Protein AF-A0A519CMC1-F1 (afdb_monomer)

Secondary structure (DSSP, 8-state):
-----GGGS-HHHHHHHHHHSPPP-TTS----TT-----S-----PPP--------TT--TT----PPBPTTSPBPP--PPP--STT--HHHHHHHHHHHHHTT---GGGGGGGT-S-HHHHHHHHHHHHHHHHHHHHHHHHHHHTGGGS-HHHHHHHHHHHHTT-SHHHHHHHHHH-

Sequence (178 aa):
LFPINCLVFDSVWLARLRREAPNADIFATIKDENIEIHDDNIVLQQEPDEPIKIHNFQETPGEDITLDTRDDGTPKLVMLTRLPLNGFSKSILTRRILQWRRMGLDVSEVEPALSILEEKAAHQLYSSVEEKVRRAVELENHLEAISQSISATELTTARFRIRQLTGLDEIEKWLLEL

Radius of gyration: 22.79 Å; Cα contacts (8 Å, |Δi|>4): 100; chains: 1; bounding box: 60×52×50 Å

pLDDT: mean 78.21, std 22.04, range [30.89, 97.69]

Mean predicted aligned error: 15.39 Å

Foldseek 3Di:
DDDDDPVVDDPVVVVVVCVVPPDDDPPPDPPPVPDDPPDDDDDDDDDDPDPPPQPDLPDDPPPPPPFDADPVRAGQQDQHDDDDLVNDDLVSVVVVVVVLVNNLADLVQLVVLSVDPDSVVSVVSVVVSSVLSNLLNVLLVLCVVCVVVDDPVVSVVSNVCSSDSHPSVVSVVVSVVD

Solvent-accessible surface area (backbone atoms only — not comparable to full-atom values): 11495 Å² total; per-residue (Å²): 138,82,92,74,70,72,88,80,52,56,69,70,56,52,53,52,46,45,69,80,50,66,86,76,66,90,81,59,79,80,78,68,91,84,68,86,80,80,89,75,91,79,94,71,92,72,80,79,82,76,74,85,78,79,74,62,94,76,74,60,98,82,69,81,77,83,62,62,60,44,98,85,71,45,49,50,71,73,88,73,75,84,83,50,75,84,83,60,43,67,73,55,50,53,53,50,55,51,51,41,45,69,36,61,35,57,61,71,86,41,55,63,35,72,73,49,81,54,64,69,62,20,48,51,48,40,50,59,49,48,52,46,51,52,52,32,36,51,51,51,55,52,48,59,78,47,46,87,82,47,55,73,68,57,51,52,52,51,51,54,31,40,30,54,64,44,65,59,72,58,53,53,50,55,63,74,74,109

Structure (mmCIF, N/CA/C/O backbone):
data_AF-A0A519CMC1-F1
#
_entry.id   AF-A0A519CMC1-F1
#
loop_
_atom_site.group_PDB
_atom_site.id
_atom_site.type_symbol
_atom_site.label_atom_id
_atom_site.label_alt_id
_atom_site.label_comp_id
_atom_site.label_asym_id
_atom_site.label_entity_id
_atom_site.label_seq_id
_atom_site.pdbx_PDB_ins_code
_atom_site.Cartn_x
_atom_site.Cartn_y
_atom_site.Cartn_z
_atom_site.occupancy
_atom_site.B_iso_or_equiv
_atom_site.auth_seq_id
_atom_site.auth_comp_id
_atom_site.auth_asym_id
_atom_site.auth_atom_id
_atom_site.pdbx_PDB_model_num
ATOM 1 N N . LEU A 1 1 ? -6.375 -28.134 -10.273 1.00 53.22 1 LEU A N 1
ATOM 2 C CA . LEU A 1 1 ? -6.322 -28.729 -11.629 1.00 53.22 1 LEU A CA 1
ATOM 3 C C . LEU A 1 1 ? -5.490 -27.791 -12.508 1.00 53.22 1 LEU A C 1
ATOM 5 O O . LEU A 1 1 ? -5.765 -26.600 -12.480 1.00 53.22 1 LEU A O 1
ATOM 9 N N . PHE A 1 2 ? -4.438 -28.265 -13.184 1.00 56.38 2 PHE A N 1
ATOM 10 C CA . PHE A 1 2 ? -3.520 -27.401 -13.949 1.00 56.38 2 PHE A CA 1
ATOM 11 C C . PHE A 1 2 ? -3.897 -27.374 -15.440 1.00 56.38 2 PHE A C 1
ATOM 13 O O . PHE A 1 2 ? -4.106 -28.447 -16.008 1.00 56.38 2 PHE A O 1
ATOM 20 N N . PRO A 1 3 ? -3.953 -26.204 -16.103 1.00 68.38 3 PRO A N 1
ATOM 21 C CA . PRO A 1 3 ? -4.126 -26.146 -17.550 1.00 68.38 3 PRO A CA 1
ATOM 22 C C . PRO A 1 3 ? -2.832 -26.605 -18.235 1.00 68.38 3 PRO A C 1
ATOM 24 O O . PRO A 1 3 ? -1.802 -25.934 -18.171 1.00 68.38 3 PRO A O 1
ATOM 27 N N . ILE A 1 4 ? -2.869 -27.775 -18.875 1.00 70.25 4 ILE A N 1
ATOM 28 C CA . ILE A 1 4 ? -1.714 -28.359 -19.567 1.00 70.25 4 ILE A CA 1
ATOM 29 C C . ILE A 1 4 ? -1.830 -28.068 -21.063 1.00 70.25 4 ILE A C 1
ATOM 31 O O . ILE A 1 4 ? -2.775 -28.502 -21.723 1.00 70.25 4 ILE A O 1
ATOM 35 N N . ASN A 1 5 ? -0.836 -27.374 -21.622 1.00 73.25 5 ASN A N 1
ATOM 36 C CA . ASN A 1 5 ? -0.720 -27.220 -23.068 1.00 73.25 5 ASN A CA 1
ATOM 37 C C . ASN A 1 5 ? -0.286 -28.556 -23.695 1.00 73.25 5 ASN A C 1
ATOM 39 O O . ASN A 1 5 ? 0.871 -28.962 -23.591 1.00 73.25 5 ASN A O 1
ATOM 43 N N . CYS A 1 6 ? -1.223 -29.237 -24.356 1.00 70.69 6 CYS A N 1
ATOM 44 C CA . CYS A 1 6 ? -1.008 -30.563 -24.937 1.00 70.69 6 CYS A CA 1
ATOM 45 C C . CYS A 1 6 ? 0.008 -30.577 -26.094 1.00 70.69 6 CYS A C 1
ATOM 47 O O . CYS A 1 6 ? 0.487 -31.644 -26.451 1.00 70.69 6 CYS A O 1
ATOM 49 N N . LEU A 1 7 ? 0.367 -29.426 -26.668 1.00 73.12 7 LEU A N 1
ATOM 50 C CA . LEU A 1 7 ? 1.345 -29.349 -27.761 1.00 73.12 7 LEU A CA 1
ATOM 51 C C . LEU A 1 7 ? 2.799 -29.462 -27.281 1.00 73.12 7 LEU A C 1
ATOM 53 O O . LEU A 1 7 ? 3.701 -29.639 -28.093 1.00 73.12 7 LEU A O 1
ATOM 57 N N . VAL A 1 8 ? 3.032 -29.347 -25.971 1.00 77.50 8 VAL A N 1
ATOM 58 C CA . VAL A 1 8 ? 4.375 -29.389 -25.367 1.00 77.50 8 VAL A CA 1
ATOM 59 C C . VAL A 1 8 ? 4.832 -30.827 -25.083 1.00 77.50 8 VAL A C 1
ATOM 61 O O . VAL A 1 8 ? 6.020 -31.071 -24.886 1.00 77.50 8 VAL A O 1
ATOM 64 N N . PHE A 1 9 ? 3.912 -31.793 -25.074 1.00 76.69 9 PHE A N 1
ATOM 65 C CA . PHE A 1 9 ? 4.182 -33.157 -24.624 1.00 76.69 9 PHE A CA 1
ATOM 66 C C . PHE A 1 9 ? 4.113 -34.169 -25.762 1.00 76.69 9 PHE A C 1
ATOM 68 O O . PHE A 1 9 ? 3.290 -34.058 -26.669 1.00 76.69 9 PHE A O 1
ATOM 75 N N . ASP A 1 10 ? 4.938 -35.211 -25.658 1.00 81.19 10 ASP A N 1
ATOM 76 C CA . ASP A 1 10 ? 4.814 -36.380 -26.521 1.00 81.19 10 ASP A CA 1
ATOM 77 C C . ASP A 1 10 ? 3.471 -37.091 -26.274 1.00 81.19 10 ASP A C 1
ATOM 79 O O . ASP A 1 10 ? 2.998 -37.244 -25.143 1.00 81.19 10 ASP A O 1
ATOM 83 N N . SER A 1 11 ? 2.876 -37.564 -27.364 1.00 77.56 11 SER A N 1
ATOM 84 C CA . SER A 1 11 ? 1.640 -38.339 -27.422 1.00 77.56 11 SER A CA 1
ATOM 85 C C . SER A 1 11 ? 1.619 -39.527 -26.449 1.00 77.56 11 SER A C 1
ATOM 87 O O . SER A 1 11 ? 0.606 -39.764 -25.786 1.00 77.56 11 SER A O 1
ATOM 89 N N . VAL A 1 12 ? 2.746 -40.233 -26.292 1.00 83.25 12 VAL A N 1
ATOM 90 C CA . VAL A 1 12 ? 2.879 -41.373 -25.369 1.00 83.25 12 VAL A CA 1
ATOM 91 C C . VAL A 1 12 ? 2.807 -40.915 -23.913 1.00 83.25 12 VAL A C 1
ATOM 93 O O . VAL A 1 12 ? 2.197 -41.579 -23.070 1.00 83.25 12 VAL A O 1
ATOM 96 N N . TRP A 1 13 ? 3.407 -39.766 -23.608 1.00 83.00 13 TRP A N 1
ATOM 97 C CA . TRP A 1 13 ? 3.389 -39.197 -22.267 1.00 83.00 13 TRP A CA 1
ATOM 98 C C . TRP A 1 13 ? 1.991 -38.687 -21.900 1.00 83.00 13 TRP A C 1
ATOM 100 O O . TRP A 1 13 ? 1.498 -38.996 -20.817 1.00 83.00 13 TRP A O 1
ATOM 110 N N . LEU A 1 14 ? 1.303 -38.014 -22.829 1.00 79.44 14 LEU A N 1
ATOM 111 C CA . LEU A 1 14 ? -0.087 -37.581 -22.640 1.00 79.44 14 LEU A CA 1
ATOM 112 C C . LEU A 1 14 ? -1.039 -38.755 -22.412 1.00 79.44 14 LEU A C 1
ATOM 114 O O . LEU A 1 14 ? -1.940 -38.657 -21.580 1.00 79.44 14 LEU A O 1
ATOM 118 N N . ALA A 1 15 ? -0.838 -39.871 -23.117 1.00 79.75 15 ALA A N 1
ATOM 119 C CA . ALA A 1 15 ? -1.643 -41.073 -22.926 1.00 79.75 15 ALA A CA 1
ATOM 120 C C . ALA A 1 15 ? -1.470 -41.659 -21.516 1.00 79.75 15 ALA A C 1
ATOM 122 O O . ALA A 1 15 ? -2.455 -42.022 -20.875 1.00 79.75 15 ALA A O 1
ATOM 123 N N . ARG A 1 16 ? -0.233 -41.702 -20.999 1.00 83.88 16 ARG A N 1
ATOM 124 C CA . ARG A 1 16 ? 0.032 -42.130 -19.615 1.00 83.88 16 ARG A CA 1
ATOM 125 C C . ARG A 1 16 ? -0.560 -41.160 -18.602 1.00 83.88 16 ARG A C 1
ATOM 127 O O . ARG A 1 16 ? -1.198 -41.607 -17.658 1.00 83.88 16 ARG A O 1
ATOM 134 N N . LEU A 1 17 ? -0.400 -39.856 -18.818 1.00 80.12 17 LEU A N 1
ATOM 135 C CA . LEU A 1 17 ? -0.948 -38.841 -17.923 1.00 80.12 17 LEU A CA 1
ATOM 136 C C . LEU A 1 17 ? -2.473 -38.957 -17.821 1.00 80.12 17 LEU A C 1
ATOM 138 O O . LEU A 1 17 ? -2.996 -39.012 -16.717 1.00 80.12 17 LEU A O 1
ATOM 142 N N . ARG A 1 18 ? -3.177 -39.065 -18.953 1.00 80.25 18 ARG A N 1
ATOM 143 C CA . ARG A 1 18 ? -4.643 -39.215 -18.980 1.00 80.25 18 ARG A CA 1
ATOM 144 C C . ARG A 1 18 ? -5.129 -40.526 -18.364 1.00 80.25 18 ARG A C 1
ATOM 146 O O . ARG A 1 18 ? -6.277 -40.601 -17.941 1.00 80.25 18 ARG A O 1
ATOM 153 N N . ARG A 1 19 ? -4.273 -41.555 -18.328 1.00 82.19 19 ARG A N 1
ATOM 154 C CA . ARG A 1 19 ? -4.558 -42.813 -17.630 1.00 82.19 19 ARG A CA 1
ATOM 155 C C . ARG A 1 19 ? -4.521 -42.634 -16.113 1.00 82.19 19 ARG A C 1
ATOM 157 O O . ARG A 1 19 ? -5.400 -43.149 -15.439 1.00 82.19 19 ARG A O 1
ATOM 164 N N . GLU A 1 20 ? -3.512 -41.935 -15.593 1.00 85.75 20 GLU A N 1
ATOM 165 C CA . GLU A 1 20 ? -3.348 -41.716 -14.146 1.00 85.75 20 GLU A CA 1
ATOM 166 C C . GLU A 1 20 ? -4.247 -40.585 -13.613 1.00 85.75 20 GLU A C 1
ATOM 168 O O . GLU A 1 20 ? -4.680 -40.621 -12.466 1.00 85.75 20 GLU A O 1
ATOM 173 N N . ALA A 1 21 ? -4.547 -39.587 -14.445 1.00 78.06 21 ALA A N 1
ATOM 174 C CA . ALA A 1 21 ? -5.391 -38.444 -14.118 1.00 78.06 21 ALA A CA 1
ATOM 175 C C . ALA A 1 21 ? -6.398 -38.199 -15.258 1.00 78.06 21 ALA A C 1
ATOM 177 O O . ALA A 1 21 ? -6.066 -37.527 -16.242 1.00 78.06 21 ALA A O 1
ATOM 178 N N . PRO A 1 22 ? -7.622 -38.748 -15.152 1.00 7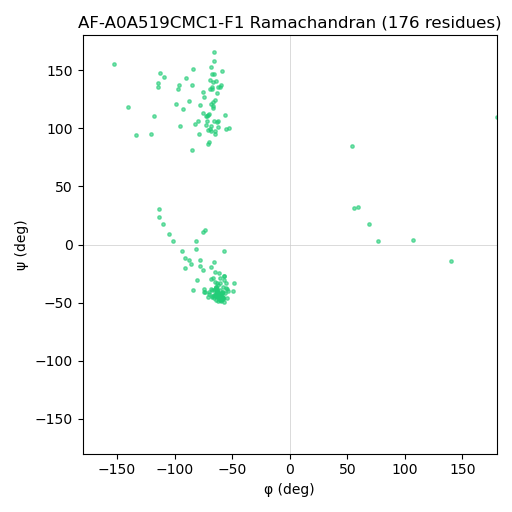5.06 22 PRO A N 1
ATOM 179 C CA . PRO A 1 22 ? -8.676 -38.524 -16.133 1.00 75.06 22 PRO A CA 1
ATOM 180 C C . PRO A 1 22 ? -9.010 -37.036 -16.272 1.00 75.06 22 PRO A C 1
ATOM 182 O O . PRO A 1 22 ? -8.916 -36.266 -15.314 1.00 75.06 22 PRO A O 1
ATOM 185 N N . ASN A 1 23 ? -9.436 -36.628 -17.466 1.00 68.69 23 ASN A N 1
ATOM 186 C CA . ASN A 1 23 ? -9.874 -35.255 -17.693 1.00 68.69 23 ASN A CA 1
ATOM 187 C C . ASN A 1 23 ? -11.167 -35.001 -16.903 1.00 68.69 23 ASN A C 1
ATOM 189 O O . ASN A 1 23 ? -12.176 -35.656 -17.156 1.00 68.69 23 ASN A O 1
ATOM 193 N N . ALA A 1 24 ? -11.139 -34.044 -15.978 1.00 68.44 24 ALA A N 1
ATOM 194 C CA . ALA A 1 24 ? -12.346 -33.521 -15.353 1.00 68.44 24 ALA A CA 1
ATOM 195 C C . ALA A 1 24 ? -12.884 -32.376 -16.214 1.00 68.44 24 ALA A C 1
ATOM 197 O O . ALA A 1 24 ? -12.159 -31.417 -16.497 1.00 68.44 24 ALA A O 1
ATOM 198 N N . ASP A 1 25 ? -14.134 -32.492 -16.650 1.00 65.06 25 ASP A N 1
ATOM 199 C CA . ASP A 1 25 ? -14.808 -31.420 -17.369 1.00 65.06 25 ASP A CA 1
ATOM 200 C C . ASP A 1 25 ? -15.303 -30.389 -16.349 1.00 65.06 25 ASP A C 1
ATOM 202 O O . ASP A 1 25 ? -16.223 -30.645 -15.577 1.00 65.06 25 ASP A O 1
ATOM 206 N N . ILE A 1 26 ? -14.632 -29.239 -16.291 1.00 60.56 26 ILE A N 1
ATOM 207 C CA . ILE A 1 26 ? -14.872 -28.201 -15.271 1.00 60.56 26 ILE A CA 1
ATOM 208 C C . ILE A 1 26 ? -16.247 -27.540 -15.478 1.00 60.56 26 ILE A C 1
ATOM 210 O O . ILE A 1 26 ? -16.800 -26.950 -14.555 1.00 60.56 26 ILE A O 1
ATOM 214 N N . PHE A 1 27 ? -16.811 -27.661 -16.682 1.00 58.41 27 PHE A N 1
ATOM 215 C CA . PHE A 1 27 ? -18.114 -27.105 -17.045 1.00 58.41 27 PHE A CA 1
ATOM 216 C C . PHE A 1 27 ? -19.233 -28.149 -17.052 1.00 58.41 27 PHE A C 1
ATOM 218 O O . PHE A 1 27 ? -20.372 -27.814 -17.385 1.00 58.41 27 PHE A O 1
ATOM 225 N N . ALA A 1 28 ? -18.945 -29.402 -16.686 1.00 51.97 28 ALA A N 1
ATOM 226 C CA . ALA A 1 28 ? -20.000 -30.381 -16.498 1.00 51.97 28 ALA A CA 1
ATOM 227 C C . ALA A 1 28 ? -20.850 -29.958 -15.297 1.00 51.97 28 ALA A C 1
ATOM 229 O O . ALA A 1 28 ? -20.366 -29.871 -14.169 1.00 51.97 28 ALA A O 1
ATOM 230 N N . THR A 1 29 ? -22.127 -29.673 -15.551 1.00 46.22 29 THR A N 1
ATOM 231 C CA . THR A 1 29 ? -23.117 -29.421 -14.506 1.00 46.22 29 THR A CA 1
ATOM 232 C C . THR A 1 29 ? -23.128 -30.628 -13.576 1.00 46.22 29 THR A C 1
ATOM 234 O O . THR A 1 29 ? -23.507 -31.724 -13.991 1.00 46.22 29 THR A O 1
ATOM 237 N N . ILE A 1 30 ? -22.668 -30.439 -12.341 1.00 48.12 30 ILE A N 1
ATOM 238 C CA . ILE A 1 30 ? -22.688 -31.469 -11.307 1.00 48.12 30 ILE A CA 1
ATOM 239 C C . ILE A 1 30 ? -24.161 -31.806 -11.059 1.00 48.12 30 ILE A C 1
ATOM 241 O O . ILE A 1 30 ? -24.890 -31.043 -10.431 1.00 48.12 30 ILE A O 1
ATOM 245 N N . LYS A 1 31 ? -24.631 -32.922 -11.619 1.00 46.56 31 LYS A N 1
ATOM 246 C CA . LYS A 1 31 ? -25.869 -33.565 -11.184 1.00 46.56 31 LYS A CA 1
ATOM 247 C C . LYS A 1 31 ? -25.496 -34.461 -10.013 1.00 46.56 31 LYS A C 1
ATOM 249 O O . LYS A 1 31 ? -25.252 -35.647 -10.204 1.00 46.56 31 LYS A O 1
ATOM 254 N N . ASP A 1 32 ? -25.383 -33.879 -8.826 1.00 38.28 32 ASP A N 1
ATOM 255 C CA . ASP A 1 32 ? -25.310 -34.683 -7.612 1.00 38.28 32 ASP A CA 1
ATOM 256 C C . ASP A 1 32 ? -26.704 -35.262 -7.345 1.00 38.28 32 ASP A C 1
ATOM 258 O O . ASP A 1 32 ? -27.646 -34.548 -7.011 1.00 38.28 32 ASP A O 1
ATOM 262 N N . GLU A 1 33 ? -26.840 -36.576 -7.517 1.00 45.34 33 GLU A N 1
ATOM 263 C CA . GLU A 1 33 ? -28.089 -37.337 -7.359 1.00 45.34 33 GLU A CA 1
ATOM 264 C C . GLU A 1 33 ? -28.524 -37.517 -5.884 1.00 45.34 33 GLU A C 1
ATOM 266 O O . GLU A 1 33 ? -29.423 -38.299 -5.601 1.00 45.34 33 GLU A O 1
ATOM 271 N N . ASN A 1 34 ? -27.927 -36.786 -4.932 1.00 43.19 34 ASN A N 1
ATOM 272 C CA . ASN A 1 34 ? -28.173 -36.929 -3.485 1.00 43.19 34 ASN A CA 1
ATOM 273 C C . ASN A 1 34 ? -28.857 -35.718 -2.825 1.00 43.19 34 ASN A C 1
ATOM 275 O O . ASN A 1 34 ? -28.741 -35.529 -1.614 1.00 43.19 34 ASN A O 1
ATOM 279 N N . ILE A 1 35 ? -29.585 -34.898 -3.584 1.00 36.53 35 ILE A N 1
ATOM 280 C CA . ILE A 1 35 ? -30.424 -33.835 -3.014 1.00 36.53 35 ILE A CA 1
ATOM 281 C C . ILE A 1 35 ? -31.873 -34.088 -3.441 1.00 36.53 35 ILE A C 1
ATOM 283 O O . ILE A 1 35 ? -32.292 -33.698 -4.529 1.00 36.53 35 ILE A O 1
ATOM 287 N N . GLU A 1 36 ? -32.645 -34.758 -2.581 1.00 37.12 36 GLU A N 1
ATOM 288 C CA . GLU A 1 36 ? -34.107 -34.757 -2.675 1.00 37.12 36 GLU A CA 1
ATOM 289 C C . GLU A 1 36 ? -34.609 -33.350 -2.333 1.00 37.12 36 GLU A C 1
ATOM 291 O O . GLU A 1 36 ? -34.664 -32.944 -1.172 1.00 37.12 36 GLU A O 1
ATOM 296 N N . ILE A 1 37 ? -34.958 -32.583 -3.365 1.00 31.53 37 ILE A N 1
ATOM 297 C CA . ILE A 1 37 ? -35.665 -31.315 -3.206 1.00 31.53 37 ILE A CA 1
ATOM 298 C C . ILE A 1 37 ? -37.135 -31.663 -2.963 1.00 31.53 37 ILE A C 1
ATOM 300 O O . ILE A 1 37 ? -37.894 -31.897 -3.903 1.00 31.53 37 ILE A O 1
ATOM 304 N N . HIS A 1 38 ? -37.533 -31.726 -1.693 1.00 36.81 38 HIS A N 1
ATOM 305 C CA . HIS A 1 38 ? -38.941 -31.619 -1.333 1.00 36.81 38 HIS A CA 1
ATOM 306 C C . HIS A 1 38 ? -39.365 -30.158 -1.519 1.00 36.81 38 HIS A C 1
ATOM 308 O O . HIS A 1 38 ? -39.016 -29.280 -0.730 1.00 36.81 38 HIS A O 1
ATOM 314 N N . ASP A 1 39 ? -40.074 -29.920 -2.617 1.00 44.56 39 ASP A N 1
ATOM 315 C CA . ASP A 1 39 ? -40.745 -28.666 -2.937 1.00 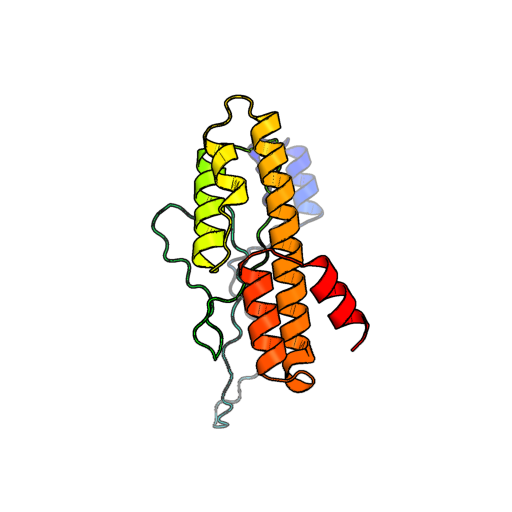44.56 39 ASP A CA 1
ATOM 316 C C . ASP A 1 39 ? -41.927 -28.496 -1.973 1.00 44.56 39 ASP A C 1
ATOM 318 O O . ASP A 1 39 ? -42.925 -29.199 -2.104 1.00 44.56 39 ASP A O 1
ATOM 322 N N . ASP A 1 40 ? -41.740 -27.696 -0.917 1.00 34.25 40 ASP A N 1
ATOM 323 C CA . ASP A 1 40 ? -42.756 -26.787 -0.369 1.00 34.25 40 ASP A CA 1
ATOM 324 C C . ASP A 1 40 ? -42.221 -26.007 0.857 1.00 34.25 40 ASP A C 1
ATOM 326 O O . ASP A 1 40 ? -42.066 -26.528 1.960 1.00 34.25 40 ASP A O 1
ATOM 330 N N . ASN A 1 41 ? -42.014 -24.702 0.647 1.00 44.84 41 ASN A N 1
ATOM 331 C CA . ASN A 1 41 ? -42.084 -23.604 1.625 1.00 44.84 41 ASN A CA 1
ATOM 332 C C . ASN A 1 41 ? -41.247 -23.673 2.922 1.00 44.84 41 ASN A C 1
ATOM 334 O O . ASN A 1 41 ? -41.807 -23.874 3.998 1.00 44.84 41 ASN A O 1
ATOM 338 N N . ILE A 1 42 ? -39.972 -23.256 2.870 1.00 30.89 42 ILE A N 1
ATOM 339 C CA . ILE A 1 42 ? -39.329 -22.520 3.981 1.00 30.89 42 ILE A CA 1
ATOM 340 C C . ILE A 1 42 ? -38.438 -21.405 3.411 1.00 30.89 42 ILE A C 1
ATOM 342 O O . ILE A 1 42 ? -37.475 -21.654 2.693 1.00 30.89 42 ILE A O 1
ATOM 346 N N . VAL A 1 43 ? -38.771 -20.158 3.751 1.00 38.19 43 VAL A N 1
ATOM 347 C CA . VAL A 1 43 ? -37.978 -18.956 3.462 1.00 38.19 43 VAL A CA 1
ATOM 348 C C . VAL A 1 43 ? -36.724 -18.962 4.341 1.00 38.19 43 VAL A C 1
ATOM 350 O O . VAL A 1 43 ? -36.817 -18.768 5.551 1.00 38.19 43 VAL A O 1
ATOM 353 N N . LEU A 1 44 ? -35.554 -19.146 3.732 1.00 31.66 44 LEU A N 1
ATOM 354 C CA . LEU A 1 44 ? -34.247 -18.866 4.327 1.00 31.66 44 LEU A CA 1
ATOM 355 C C . LEU A 1 44 ? -33.576 -17.786 3.477 1.00 31.66 44 LEU A C 1
ATOM 357 O O . LEU A 1 44 ? -33.228 -18.012 2.322 1.00 31.66 44 LEU A O 1
ATOM 361 N N . GLN A 1 45 ? -33.453 -16.591 4.051 1.00 34.47 45 GLN A N 1
ATOM 362 C CA . GLN A 1 45 ? -32.663 -15.499 3.493 1.00 34.47 45 GLN A CA 1
ATOM 363 C C . GLN A 1 45 ? -31.191 -15.929 3.525 1.00 34.47 45 GLN A C 1
ATOM 365 O O . GLN A 1 45 ? -30.595 -16.018 4.595 1.00 34.47 45 GLN A O 1
ATOM 370 N N . GLN A 1 46 ? -30.642 -16.263 2.360 1.00 32.41 46 GLN A N 1
ATOM 371 C CA . GLN A 1 46 ? -29.216 -16.505 2.165 1.00 32.41 46 GLN A CA 1
ATOM 372 C C . GLN A 1 46 ? -28.585 -15.181 1.733 1.00 32.41 46 GLN A C 1
ATOM 374 O O . GLN A 1 46 ? -28.943 -14.638 0.686 1.00 32.41 46 GLN A O 1
ATOM 379 N N . GLU A 1 47 ? -27.682 -14.641 2.553 1.00 32.12 47 GLU A N 1
ATOM 380 C CA . GLU A 1 47 ? -26.733 -13.642 2.065 1.00 32.12 47 GLU A CA 1
ATOM 381 C C . GLU A 1 47 ? -25.901 -14.273 0.940 1.00 32.12 47 GLU A C 1
ATOM 383 O O . GLU A 1 47 ? -25.543 -15.450 1.040 1.00 32.12 47 GLU A O 1
ATOM 388 N N . PRO A 1 48 ? -25.644 -13.550 -0.161 1.00 33.97 48 PRO A N 1
ATOM 389 C CA . PRO A 1 48 ? -24.922 -14.120 -1.281 1.00 33.97 48 PRO A CA 1
ATOM 390 C C . PRO A 1 48 ? -23.467 -14.372 -0.875 1.00 33.97 48 PRO A C 1
ATOM 392 O O . PRO A 1 48 ? -22.746 -13.439 -0.529 1.00 33.97 48 PRO A O 1
ATOM 395 N N . ASP A 1 49 ? -23.044 -15.634 -0.967 1.00 34.31 49 ASP A N 1
ATOM 396 C CA . ASP A 1 49 ? -21.639 -16.032 -1.012 1.00 34.31 49 ASP A CA 1
ATOM 397 C C . ASP A 1 49 ? -20.944 -15.240 -2.129 1.00 34.31 49 ASP A C 1
ATOM 399 O O . ASP A 1 49 ? -21.074 -15.554 -3.318 1.00 34.31 49 ASP A O 1
ATOM 403 N N . GLU A 1 50 ? -20.219 -14.179 -1.766 1.00 33.16 50 GLU A N 1
ATOM 404 C CA . GLU A 1 50 ? -19.367 -13.495 -2.726 1.00 33.16 50 GLU A CA 1
ATOM 405 C C . GLU A 1 50 ? -18.247 -14.453 -3.159 1.00 33.16 50 GLU A C 1
ATOM 407 O O . GLU A 1 50 ? -17.502 -14.974 -2.319 1.00 33.16 50 GLU A O 1
ATOM 412 N N . PRO A 1 51 ? -18.083 -14.704 -4.469 1.00 35.78 51 PRO A N 1
ATOM 413 C CA . PRO A 1 51 ? -16.976 -15.509 -4.949 1.00 35.78 51 PRO A CA 1
ATOM 414 C C . PRO A 1 51 ? -15.667 -14.822 -4.559 1.00 35.78 51 PRO A C 1
ATOM 416 O O . PRO A 1 51 ? -15.512 -13.616 -4.743 1.00 35.78 51 PRO A O 1
ATOM 419 N N . ILE A 1 52 ? -14.697 -15.594 -4.062 1.00 38.50 52 ILE A N 1
ATOM 420 C CA . ILE A 1 52 ? -13.334 -15.116 -3.798 1.00 38.50 52 ILE A CA 1
ATOM 421 C C . ILE A 1 52 ? -12.780 -14.525 -5.106 1.00 38.50 52 ILE A C 1
ATOM 423 O O . ILE A 1 52 ? -12.346 -15.256 -6.000 1.00 38.50 52 ILE A O 1
ATOM 427 N N . LYS A 1 53 ? -12.820 -13.192 -5.237 1.00 38.38 53 LYS A N 1
ATOM 428 C CA . LYS A 1 53 ? -12.327 -12.448 -6.402 1.00 38.38 53 LYS A CA 1
ATOM 429 C C . LYS A 1 53 ? -10.799 -12.524 -6.422 1.00 38.38 53 LYS A C 1
ATOM 431 O O . LYS A 1 53 ? -10.105 -11.668 -5.877 1.00 38.38 53 LYS A O 1
ATOM 436 N N . ILE A 1 54 ? -10.251 -13.562 -7.053 1.00 40.53 54 ILE A N 1
ATOM 437 C CA . ILE A 1 54 ? -8.825 -13.614 -7.391 1.00 40.53 54 ILE A CA 1
ATOM 438 C C . ILE A 1 54 ? -8.586 -12.558 -8.474 1.00 40.53 54 ILE A C 1
ATOM 440 O O . ILE A 1 54 ? -8.846 -12.794 -9.650 1.00 40.53 54 ILE A O 1
ATOM 444 N N . HIS A 1 55 ? -8.115 -11.380 -8.066 1.00 44.06 55 HIS A N 1
ATOM 445 C CA . HIS A 1 55 ? -7.756 -10.287 -8.968 1.00 44.06 55 HIS A CA 1
ATOM 446 C C . HIS A 1 55 ? -6.570 -10.697 -9.848 1.00 44.06 55 HIS A C 1
ATOM 448 O O . HIS A 1 55 ? -5.397 -10.616 -9.457 1.00 44.06 55 HIS A O 1
ATOM 454 N N . ASN A 1 56 ? -6.881 -11.181 -11.048 1.00 39.78 56 ASN A N 1
ATOM 455 C CA . ASN A 1 56 ? -5.881 -11.519 -12.041 1.00 39.78 56 ASN A CA 1
ATOM 456 C C . ASN A 1 56 ? -5.196 -10.237 -12.533 1.00 39.78 56 ASN A C 1
ATOM 458 O O . ASN A 1 56 ? -5.828 -9.248 -12.886 1.00 39.78 56 ASN A O 1
ATOM 462 N N . PHE A 1 57 ? -3.868 -10.282 -12.642 1.00 42.50 57 PHE A N 1
ATOM 463 C CA . PHE A 1 57 ? -3.020 -9.220 -13.212 1.00 42.50 57 PHE A CA 1
ATOM 464 C C . PHE A 1 57 ? -3.370 -8.806 -14.659 1.00 42.50 57 PHE A C 1
ATOM 466 O O . PHE A 1 57 ? -2.729 -7.904 -15.205 1.00 42.50 57 PHE A O 1
ATOM 473 N N . GLN A 1 58 ? -4.310 -9.500 -15.302 1.00 40.72 58 GLN A N 1
ATOM 474 C CA . GLN A 1 58 ? -4.616 -9.414 -16.729 1.00 40.72 58 GLN A CA 1
ATOM 475 C C . GLN A 1 58 ? -5.899 -8.640 -17.053 1.00 40.72 58 GLN A C 1
ATOM 477 O O . GLN A 1 58 ? -6.303 -8.633 -18.212 1.00 40.72 58 GLN A O 1
ATOM 482 N N . GLU A 1 59 ? -6.519 -7.965 -16.088 1.00 45.69 59 GLU A N 1
ATOM 483 C CA . GLU A 1 59 ? -7.677 -7.119 -16.388 1.00 45.69 59 GLU A CA 1
ATOM 484 C C . GLU A 1 59 ? -7.255 -5.917 -17.249 1.00 45.69 59 GLU A C 1
ATOM 486 O O . GLU A 1 59 ? -6.326 -5.154 -16.944 1.00 45.69 59 GLU A O 1
ATOM 491 N N . THR A 1 60 ? -7.902 -5.812 -18.407 1.00 38.88 60 THR A N 1
ATOM 492 C CA . THR A 1 60 ? -7.659 -4.783 -19.416 1.00 38.88 60 THR A CA 1
ATOM 493 C C . THR A 1 60 ? -8.089 -3.400 -18.918 1.00 38.88 60 THR A C 1
ATOM 495 O O . THR A 1 60 ? -9.007 -3.298 -18.105 1.00 38.88 60 THR A O 1
ATOM 498 N N . PRO A 1 61 ? -7.478 -2.301 -19.405 1.00 36.00 61 PRO A N 1
ATOM 499 C CA . PRO A 1 61 ? -7.919 -0.954 -19.054 1.00 36.00 61 PRO A CA 1
ATOM 500 C C . PRO A 1 61 ? -9.361 -0.742 -19.544 1.00 36.00 61 PRO A C 1
ATOM 502 O O . PRO A 1 61 ? -9.578 -0.613 -20.745 1.00 36.00 61 PRO A O 1
ATOM 505 N N . GLY A 1 62 ? -10.333 -0.730 -18.629 1.00 42.06 62 GLY A N 1
ATOM 506 C CA . GLY A 1 62 ? -11.748 -0.508 -18.951 1.00 42.06 62 GLY A CA 1
ATOM 507 C C . GLY A 1 62 ? -12.736 -1.384 -18.183 1.00 42.06 6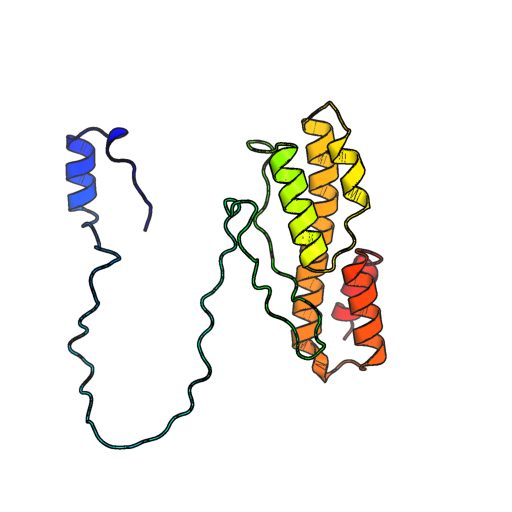2 GLY A C 1
ATOM 508 O O . GLY A 1 62 ? -13.917 -1.061 -18.179 1.00 42.06 62 GLY A O 1
ATOM 509 N N . GLU A 1 63 ? -12.279 -2.444 -17.513 1.00 47.06 63 GLU A N 1
ATOM 510 C CA . GLU A 1 63 ? -13.133 -3.190 -16.586 1.00 47.06 63 GLU A CA 1
ATOM 511 C C . GLU A 1 63 ? -13.240 -2.401 -15.273 1.00 47.06 63 GLU A C 1
ATOM 513 O O . GLU A 1 63 ? -12.230 -2.052 -14.642 1.00 47.06 63 GLU A O 1
ATOM 518 N N . ASP A 1 64 ? -14.469 -2.025 -14.914 1.00 47.72 64 ASP A N 1
ATOM 519 C CA . ASP A 1 64 ? -14.767 -1.394 -13.637 1.00 47.72 64 ASP A CA 1
ATOM 520 C C . ASP A 1 64 ? -14.439 -2.397 -12.540 1.00 47.72 64 ASP A C 1
ATOM 522 O O . ASP A 1 64 ? -15.146 -3.379 -12.325 1.00 47.72 64 ASP A O 1
ATOM 526 N N . ILE A 1 65 ? -13.324 -2.152 -11.857 1.00 54.97 65 ILE A N 1
ATOM 527 C CA . ILE A 1 65 ? -12.967 -2.901 -10.666 1.00 54.97 65 ILE A CA 1
ATOM 528 C C . ILE A 1 65 ? -14.043 -2.582 -9.628 1.00 54.97 65 ILE A C 1
ATOM 530 O O . ILE A 1 65 ? -13.982 -1.538 -8.974 1.00 54.97 65 ILE A O 1
ATOM 534 N N . THR A 1 66 ? -15.042 -3.452 -9.491 1.00 57.22 66 THR A N 1
ATOM 535 C CA . THR A 1 66 ? -16.019 -3.375 -8.406 1.00 57.22 66 THR A CA 1
ATOM 536 C C . THR A 1 66 ? -15.296 -3.761 -7.120 1.00 57.22 66 THR A C 1
ATOM 538 O O . THR A 1 66 ? -15.218 -4.942 -6.768 1.00 57.22 66 THR A O 1
ATOM 541 N N . LEU A 1 67 ? -14.675 -2.766 -6.486 1.00 66.31 67 LEU A N 1
ATOM 542 C CA . LEU A 1 67 ? -14.110 -2.895 -5.152 1.00 66.31 67 LEU A CA 1
ATOM 543 C C . LEU A 1 67 ? -15.260 -2.906 -4.158 1.00 66.31 67 LEU A C 1
ATOM 545 O O . LEU A 1 67 ? -16.088 -1.991 -4.147 1.00 66.31 67 LEU A O 1
ATOM 549 N N . ASP A 1 68 ? -15.279 -3.927 -3.311 1.00 75.75 68 ASP A N 1
ATOM 550 C CA . ASP A 1 68 ? -16.261 -3.997 -2.244 1.00 75.75 68 ASP A CA 1
ATOM 551 C C . ASP A 1 68 ? -16.019 -2.806 -1.318 1.00 75.75 68 ASP A C 1
ATOM 553 O O . ASP A 1 68 ? -14.885 -2.468 -0.947 1.00 75.75 68 ASP A O 1
ATOM 557 N N . THR A 1 69 ? -17.097 -2.093 -1.035 1.00 79.56 69 THR A N 1
ATOM 558 C CA . THR A 1 69 ? -17.052 -0.891 -0.214 1.00 79.56 69 THR A CA 1
ATOM 559 C C . THR A 1 69 ? -17.410 -1.287 1.209 1.00 79.56 69 THR A C 1
ATOM 561 O O . THR A 1 69 ? -18.314 -2.089 1.421 1.00 79.56 69 THR A O 1
ATOM 564 N N . ARG A 1 70 ? -16.689 -0.749 2.191 1.00 73.38 70 ARG A N 1
ATOM 565 C CA . ARG A 1 70 ? -17.054 -0.883 3.605 1.00 73.38 70 ARG A CA 1
ATOM 566 C C . ARG A 1 70 ? -18.359 -0.166 3.917 1.00 73.38 70 ARG A C 1
ATOM 568 O O . ARG A 1 70 ? -18.741 0.765 3.212 1.00 73.38 70 ARG A O 1
ATOM 575 N N . ASP A 1 71 ? -18.901 -0.478 5.088 1.00 72.94 71 ASP A N 1
ATOM 576 C CA . ASP A 1 71 ? -19.983 0.260 5.751 1.00 72.94 71 ASP A CA 1
ATOM 577 C C . ASP A 1 71 ? -19.729 1.780 5.788 1.00 72.94 71 ASP A C 1
ATOM 579 O O . ASP A 1 71 ? -20.647 2.583 5.652 1.00 72.94 71 ASP A O 1
ATOM 583 N N . ASP A 1 72 ? -18.456 2.178 5.891 1.00 70.44 72 ASP A N 1
ATOM 584 C CA . ASP A 1 72 ? -18.014 3.577 5.935 1.00 70.44 72 ASP A CA 1
ATOM 585 C C . ASP A 1 72 ? -17.908 4.246 4.546 1.00 70.44 72 ASP A C 1
ATOM 587 O O . ASP A 1 72 ? -17.419 5.370 4.431 1.00 70.44 72 ASP A O 1
ATOM 591 N N . GLY A 1 73 ? -18.274 3.554 3.462 1.00 77.19 73 GLY A N 1
ATOM 592 C CA . GLY A 1 73 ? -18.163 4.067 2.091 1.00 77.19 73 GLY A CA 1
ATOM 593 C C . GLY A 1 73 ? -16.741 4.049 1.511 1.00 77.19 73 GLY A C 1
ATOM 594 O O . GLY A 1 73 ? -16.521 4.510 0.392 1.00 77.19 73 GLY A O 1
ATOM 595 N N . THR A 1 74 ? -15.758 3.523 2.249 1.00 80.12 74 THR A N 1
ATOM 596 C CA . THR A 1 74 ? -14.359 3.436 1.799 1.00 80.12 74 THR A CA 1
ATOM 597 C C . THR A 1 74 ? -14.085 2.122 1.059 1.00 80.12 74 THR A C 1
ATOM 599 O O . THR A 1 74 ? -14.625 1.083 1.444 1.00 80.12 74 THR A O 1
ATOM 602 N N . PRO A 1 75 ? -13.242 2.119 0.008 1.00 86.69 75 PRO A N 1
ATOM 603 C CA . PRO A 1 75 ? -12.932 0.895 -0.726 1.00 86.69 75 PRO A CA 1
ATOM 604 C C . PRO A 1 75 ? -12.101 -0.044 0.151 1.00 86.69 75 PRO A C 1
ATOM 606 O O . PRO A 1 75 ? -11.129 0.397 0.771 1.00 86.69 75 PRO A O 1
ATOM 609 N N . LYS A 1 76 ? -12.451 -1.329 0.201 1.00 88.25 76 LYS A N 1
ATOM 610 C CA . LYS A 1 76 ? -11.695 -2.342 0.948 1.00 88.25 76 LYS A CA 1
ATOM 611 C C . LYS A 1 76 ? -10.317 -2.566 0.321 1.00 88.25 76 LYS A C 1
ATOM 613 O O . LYS A 1 76 ? -10.189 -2.591 -0.906 1.00 88.25 76 LYS A O 1
ATOM 618 N N . LEU A 1 77 ? -9.278 -2.727 1.143 1.00 90.38 77 LEU A N 1
ATOM 619 C CA . LEU A 1 77 ? -7.965 -3.106 0.633 1.00 90.38 77 LEU A CA 1
ATOM 620 C C . LEU A 1 77 ? -7.953 -4.593 0.267 1.00 90.38 77 LEU A C 1
ATOM 622 O O . LEU A 1 77 ? -8.340 -5.459 1.050 1.00 90.38 77 LEU A O 1
ATOM 626 N N . VAL A 1 78 ? -7.468 -4.893 -0.936 1.00 90.19 78 VAL A N 1
ATOM 627 C CA . VAL A 1 78 ? -7.343 -6.259 -1.450 1.00 90.19 78 VAL A CA 1
ATOM 628 C C . VAL A 1 78 ? -5.871 -6.599 -1.632 1.00 90.19 78 VAL A C 1
ATOM 630 O O . VAL A 1 78 ? -5.081 -5.813 -2.163 1.00 90.19 78 VAL A O 1
ATOM 633 N N . MET A 1 79 ? -5.495 -7.805 -1.205 1.00 92.50 79 MET A N 1
ATOM 634 C CA . MET A 1 79 ? -4.140 -8.306 -1.385 1.00 92.50 79 MET A CA 1
ATOM 635 C C . MET A 1 79 ? -3.891 -8.611 -2.862 1.00 92.50 79 MET A C 1
ATOM 637 O O . MET A 1 79 ? -4.445 -9.555 -3.423 1.00 92.50 79 MET A O 1
ATOM 641 N N . LEU A 1 80 ? -3.014 -7.830 -3.488 1.00 89.81 80 LEU A N 1
ATOM 642 C CA . LEU A 1 80 ? -2.613 -8.070 -4.866 1.00 89.81 80 LEU A CA 1
ATOM 643 C C . LEU A 1 80 ? -1.481 -9.106 -4.933 1.00 89.81 80 LEU A C 1
ATOM 645 O O . LEU A 1 80 ? -0.657 -9.264 -4.025 1.00 89.81 80 LEU A O 1
ATOM 649 N N . THR A 1 81 ? -1.441 -9.826 -6.044 1.00 90.81 81 THR A N 1
ATOM 650 C CA . THR A 1 81 ? -0.387 -10.789 -6.373 1.00 90.81 81 THR A CA 1
ATOM 651 C C . THR A 1 81 ? 0.961 -10.083 -6.578 1.00 90.81 81 THR A C 1
ATOM 653 O O . THR A 1 81 ? 1.018 -8.946 -7.044 1.00 90.81 81 THR A O 1
ATOM 656 N N . ARG A 1 82 ? 2.074 -10.730 -6.215 1.00 91.38 82 ARG A N 1
ATOM 657 C CA . ARG A 1 82 ? 3.403 -10.103 -6.333 1.00 91.38 82 ARG A CA 1
ATOM 658 C C . ARG A 1 82 ? 3.800 -9.929 -7.798 1.00 91.38 82 ARG A C 1
ATOM 660 O O . ARG A 1 82 ? 3.543 -10.825 -8.602 1.00 91.38 82 ARG A O 1
ATOM 667 N N . LEU A 1 83 ? 4.445 -8.810 -8.135 1.00 89.69 83 LEU A N 1
ATOM 668 C CA . LEU A 1 83 ? 5.006 -8.582 -9.474 1.00 89.69 83 LEU A CA 1
ATOM 669 C C . LEU A 1 83 ? 6.497 -8.965 -9.499 1.00 89.69 83 LEU A C 1
ATOM 671 O O . LEU A 1 83 ? 7.339 -8.198 -9.014 1.00 89.69 83 LEU A O 1
ATOM 675 N N . PRO A 1 84 ? 6.861 -10.139 -10.047 1.00 91.94 84 PRO A N 1
ATOM 676 C CA . PRO A 1 84 ? 8.262 -10.521 -10.173 1.00 91.94 84 PRO A CA 1
ATOM 677 C C . PRO A 1 84 ? 9.005 -9.602 -11.149 1.00 91.94 84 PRO A C 1
ATOM 679 O O . PRO A 1 84 ? 8.406 -9.015 -12.049 1.00 91.94 84 PRO A O 1
ATOM 682 N N . LEU A 1 85 ? 10.335 -9.539 -11.008 1.00 91.44 85 LEU A N 1
ATOM 683 C CA . LEU A 1 85 ? 11.201 -8.833 -11.960 1.00 91.44 85 LEU A CA 1
ATOM 684 C C . LEU A 1 85 ? 10.997 -9.370 -13.385 1.00 91.44 85 LEU A C 1
ATOM 686 O O . LEU A 1 85 ? 10.868 -8.607 -14.335 1.00 91.44 85 LEU A O 1
ATOM 690 N N . ASN A 1 86 ? 10.884 -10.693 -13.521 1.00 86.50 86 ASN A N 1
ATOM 691 C CA . ASN A 1 86 ? 10.555 -11.344 -14.784 1.00 86.50 86 ASN A CA 1
ATOM 692 C C . ASN A 1 86 ? 9.087 -11.066 -15.129 1.00 86.50 86 ASN A C 1
ATOM 694 O O . ASN A 1 86 ? 8.192 -11.731 -14.612 1.00 86.50 86 ASN A O 1
ATOM 698 N N . GLY A 1 87 ? 8.844 -10.086 -15.996 1.00 84.44 87 GLY A N 1
ATOM 699 C CA . GLY A 1 87 ? 7.498 -9.600 -16.307 1.00 84.44 87 GLY A CA 1
ATOM 700 C C . GLY A 1 87 ? 7.195 -8.226 -15.714 1.00 84.44 87 GLY A C 1
ATOM 701 O O . GLY A 1 87 ? 6.087 -7.726 -15.888 1.00 84.44 87 GLY A O 1
ATOM 702 N N . PHE A 1 88 ? 8.164 -7.582 -15.063 1.00 90.50 88 PHE A N 1
ATOM 703 C CA . PHE A 1 88 ? 8.061 -6.173 -14.730 1.00 90.50 88 PHE A CA 1
ATOM 704 C C . PHE A 1 88 ? 8.102 -5.333 -16.014 1.00 90.50 88 PHE A C 1
ATOM 706 O O . PHE A 1 88 ? 8.901 -5.548 -16.918 1.00 90.50 88 PHE A O 1
ATOM 713 N N . SER A 1 89 ? 7.197 -4.367 -16.128 1.00 92.75 89 SER A N 1
ATOM 714 C CA . SER A 1 89 ? 7.242 -3.365 -17.191 1.00 92.75 89 SER A CA 1
ATOM 715 C C . SER A 1 89 ? 6.577 -2.091 -16.703 1.00 92.75 89 SER A C 1
ATOM 717 O O . SER A 1 89 ? 5.682 -2.140 -15.855 1.00 92.75 89 SER A O 1
ATOM 719 N N . LYS A 1 90 ? 6.940 -0.947 -17.291 1.00 91.56 90 LYS A N 1
ATOM 720 C CA . LYS A 1 90 ? 6.312 0.341 -16.954 1.00 91.56 90 LYS A CA 1
ATOM 721 C C . LYS A 1 90 ? 4.792 0.303 -17.128 1.00 91.56 90 LYS A C 1
ATOM 723 O O . LYS A 1 90 ? 4.072 0.834 -16.297 1.00 91.56 90 LYS A O 1
ATOM 728 N N . SER A 1 91 ? 4.298 -0.401 -18.151 1.00 91.56 91 SER A N 1
ATOM 729 C CA . SER A 1 91 ? 2.855 -0.549 -18.388 1.00 91.56 91 SER A CA 1
ATOM 730 C C . SER A 1 91 ? 2.130 -1.295 -17.259 1.00 91.56 91 SER A C 1
ATOM 732 O O . SER A 1 91 ? 1.021 -0.918 -16.880 1.00 91.56 91 SER A O 1
ATOM 734 N N . ILE A 1 92 ? 2.759 -2.337 -16.702 1.00 92.00 92 ILE A N 1
ATOM 735 C CA . ILE A 1 92 ? 2.212 -3.111 -15.583 1.00 92.00 92 ILE A CA 1
ATOM 736 C C . ILE A 1 92 ? 2.313 -2.294 -14.296 1.00 92.00 92 ILE A C 1
ATOM 738 O O . ILE A 1 92 ? 1.346 -2.241 -13.539 1.00 92.00 92 ILE A O 1
ATOM 742 N N . LEU A 1 93 ? 3.432 -1.595 -14.088 1.00 93.44 93 LEU A N 1
ATOM 743 C CA . LEU A 1 93 ? 3.615 -0.692 -12.956 1.00 93.44 93 LEU A CA 1
ATOM 744 C C . LEU A 1 93 ? 2.536 0.403 -12.921 1.00 93.44 93 LEU A C 1
ATOM 746 O O . LEU A 1 93 ? 1.915 0.604 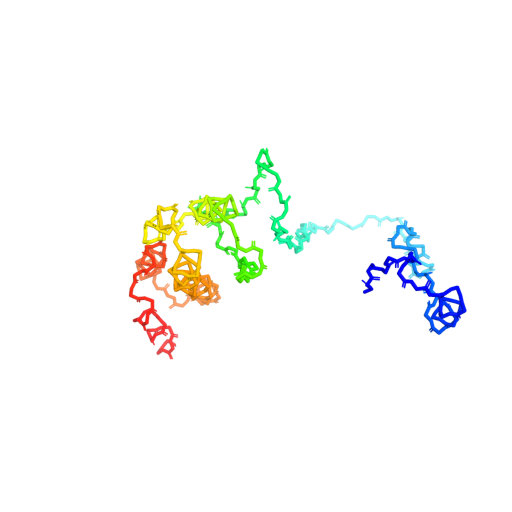-11.884 1.00 93.44 93 LEU A O 1
ATOM 750 N N . THR A 1 94 ? 2.238 1.058 -14.048 1.00 94.50 94 THR A N 1
ATOM 751 C CA . THR A 1 94 ? 1.170 2.070 -14.124 1.00 94.50 94 THR A CA 1
ATOM 752 C C . THR A 1 94 ? -0.193 1.497 -13.734 1.00 94.50 94 THR A C 1
ATOM 754 O O . THR A 1 94 ? -0.916 2.117 -12.954 1.00 94.50 94 THR A O 1
ATOM 757 N N . ARG A 1 95 ? -0.549 0.303 -14.237 1.00 91.94 95 ARG A N 1
ATOM 758 C CA . ARG A 1 95 ? -1.803 -0.370 -13.851 1.00 91.94 95 ARG A CA 1
ATOM 759 C C . ARG A 1 95 ? -1.833 -0.672 -12.357 1.00 91.94 95 ARG A C 1
ATOM 761 O O . ARG A 1 95 ? -2.843 -0.423 -11.706 1.00 91.94 95 ARG A O 1
ATOM 768 N N . ARG A 1 96 ? -0.717 -1.149 -11.809 1.00 93.62 96 ARG A N 1
ATOM 769 C CA . ARG A 1 96 ? -0.594 -1.480 -10.391 1.00 93.62 96 ARG A CA 1
ATOM 770 C C . ARG A 1 96 ? -0.744 -0.249 -9.491 1.00 93.62 96 ARG A C 1
ATOM 772 O O . ARG A 1 96 ? -1.504 -0.297 -8.530 1.00 93.62 96 ARG A O 1
ATOM 779 N N . ILE A 1 97 ? -0.105 0.865 -9.846 1.00 94.75 97 ILE A N 1
ATOM 780 C CA . ILE A 1 97 ? -0.263 2.155 -9.153 1.00 94.75 97 ILE A CA 1
ATOM 781 C C . ILE A 1 97 ? -1.728 2.596 -9.168 1.00 94.75 97 ILE A C 1
ATOM 783 O O . ILE A 1 97 ? -2.266 3.003 -8.140 1.00 94.75 97 ILE A O 1
ATOM 787 N N . LEU A 1 98 ? -2.395 2.486 -10.319 1.00 93.50 98 LEU A N 1
ATOM 788 C CA . LEU A 1 98 ? -3.802 2.855 -10.438 1.00 93.50 98 LEU A CA 1
ATOM 789 C C . LEU A 1 98 ? -4.705 1.977 -9.559 1.00 93.50 98 LEU A C 1
ATOM 791 O O . LEU A 1 98 ? -5.614 2.505 -8.926 1.00 93.50 98 LEU A O 1
ATOM 795 N N . GLN A 1 99 ? -4.446 0.669 -9.484 1.00 91.19 99 GLN A N 1
ATOM 796 C CA . GLN A 1 99 ? -5.178 -0.241 -8.598 1.00 91.19 99 GLN A CA 1
ATOM 797 C C . GLN A 1 99 ? -5.025 0.162 -7.128 1.00 91.19 99 GLN A C 1
ATOM 799 O O . GLN A 1 99 ? -6.026 0.298 -6.432 1.00 91.19 99 GLN A O 1
ATOM 804 N N . TRP A 1 100 ? -3.802 0.436 -6.665 1.00 94.94 100 TRP A N 1
ATOM 805 C CA . TRP A 1 100 ? -3.572 0.914 -5.298 1.00 94.94 100 TRP A CA 1
ATOM 806 C C . TRP A 1 100 ? -4.288 2.238 -5.007 1.00 94.94 100 TRP A C 1
ATOM 808 O O . TRP A 1 100 ? -4.946 2.363 -3.977 1.00 94.94 100 TRP A O 1
ATOM 818 N N . ARG A 1 101 ? -4.259 3.189 -5.947 1.00 93.75 101 ARG A N 1
ATOM 819 C CA . ARG A 1 101 ? -4.989 4.459 -5.811 1.00 93.75 101 ARG A CA 1
ATOM 820 C C . ARG A 1 101 ? -6.507 4.279 -5.775 1.00 93.75 101 ARG A C 1
ATOM 822 O O . ARG A 1 101 ? -7.175 4.966 -5.012 1.00 93.75 101 ARG A O 1
ATOM 829 N N . ARG A 1 102 ? -7.066 3.358 -6.570 1.00 90.75 102 ARG A N 1
ATOM 830 C CA . ARG A 1 102 ? -8.504 3.019 -6.537 1.00 90.75 102 ARG A CA 1
ATOM 831 C C . ARG A 1 102 ? -8.907 2.387 -5.207 1.00 90.75 102 ARG A C 1
ATOM 833 O O . ARG A 1 102 ? -9.993 2.653 -4.713 1.00 90.75 102 ARG A O 1
ATOM 840 N N . MET A 1 103 ? -7.996 1.640 -4.591 1.00 92.06 103 MET A N 1
ATOM 841 C CA . MET A 1 103 ? -8.126 1.175 -3.212 1.00 92.06 103 MET A CA 1
ATOM 842 C C . MET A 1 103 ? -7.855 2.281 -2.178 1.00 92.06 103 MET A C 1
ATOM 844 O O . MET A 1 103 ? -7.720 1.987 -1.001 1.00 92.06 103 MET A O 1
ATOM 848 N N . GLY A 1 104 ? -7.743 3.554 -2.559 1.00 92.25 104 GLY A N 1
ATOM 849 C CA . GLY A 1 104 ? -7.552 4.667 -1.625 1.00 92.25 104 GLY A CA 1
ATOM 850 C C . GLY A 1 104 ? -6.189 4.702 -0.925 1.00 92.25 104 GLY A C 1
ATOM 851 O O . GLY A 1 104 ? -6.069 5.362 0.103 1.00 92.25 104 GLY A O 1
ATOM 852 N N . LEU A 1 105 ? -5.180 3.989 -1.439 1.00 95.88 105 LEU A N 1
ATOM 853 C CA . LEU A 1 105 ? -3.807 4.068 -0.935 1.00 95.88 105 LEU A CA 1
ATOM 854 C C . LEU A 1 105 ? -3.063 5.240 -1.581 1.00 95.88 105 LEU A C 1
ATOM 856 O O . LEU A 1 105 ? -3.108 5.428 -2.801 1.00 95.88 105 LEU A O 1
ATOM 860 N N . ASP A 1 106 ? -2.313 5.978 -0.770 1.00 96.44 106 ASP A N 1
ATOM 861 C CA . ASP A 1 106 ? -1.325 6.939 -1.241 1.00 96.44 106 ASP A CA 1
ATOM 862 C C . ASP A 1 106 ? -0.023 6.209 -1.571 1.00 96.44 106 ASP A C 1
ATOM 864 O O . ASP A 1 106 ? 0.735 5.787 -0.701 1.00 96.44 106 ASP A O 1
ATOM 868 N N . VAL A 1 107 ? 0.209 6.031 -2.868 1.00 96.31 107 VAL A N 1
ATOM 869 C CA . VAL A 1 107 ? 1.389 5.361 -3.426 1.00 96.31 107 VAL A CA 1
ATOM 870 C C . VAL A 1 107 ? 2.269 6.341 -4.201 1.00 96.31 107 VAL A C 1
ATOM 872 O O . VAL A 1 107 ? 2.928 5.969 -5.169 1.00 96.31 107 VAL A O 1
ATOM 875 N N . SER A 1 108 ? 2.281 7.611 -3.799 1.00 95.75 108 SER A N 1
ATOM 876 C CA . SER A 1 108 ? 3.118 8.642 -4.427 1.00 95.75 108 SER A CA 1
ATOM 877 C C . SER A 1 108 ? 4.615 8.296 -4.425 1.00 95.75 108 SER A C 1
ATOM 879 O O . SER A 1 108 ? 5.327 8.605 -5.379 1.00 95.75 108 SER A O 1
ATOM 881 N N . GLU A 1 109 ? 5.090 7.555 -3.419 1.00 95.31 109 GLU A N 1
ATOM 882 C CA . GLU A 1 109 ? 6.489 7.118 -3.296 1.00 95.31 109 GLU A CA 1
ATOM 883 C C . GLU A 1 109 ? 6.981 6.242 -4.464 1.00 95.31 109 GLU A C 1
ATOM 885 O O . GLU A 1 109 ? 8.169 6.273 -4.786 1.00 95.31 109 GLU A O 1
ATOM 890 N N . VAL A 1 110 ? 6.103 5.476 -5.131 1.00 96.62 110 VAL A N 1
ATOM 891 C CA . VAL A 1 110 ? 6.510 4.612 -6.260 1.00 96.62 110 VAL A CA 1
ATOM 892 C C . VAL A 1 110 ? 6.492 5.338 -7.607 1.00 96.62 110 VAL A C 1
ATOM 894 O O . VAL A 1 110 ? 7.069 4.848 -8.575 1.00 96.62 110 VAL A O 1
ATOM 897 N N . GLU A 1 111 ? 5.884 6.522 -7.706 1.00 94.19 111 GLU A N 1
ATOM 898 C CA . GLU A 1 111 ? 5.802 7.273 -8.967 1.00 94.19 111 GLU A CA 1
ATOM 899 C C . GLU A 1 111 ? 7.156 7.519 -9.655 1.00 94.1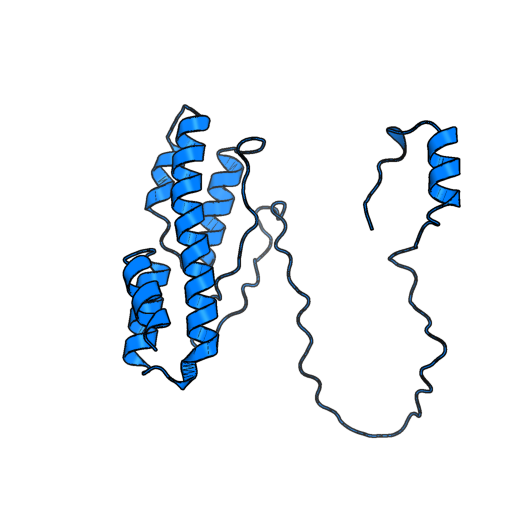9 111 GLU A C 1
ATOM 901 O O . GLU A 1 111 ? 7.228 7.340 -10.877 1.00 94.19 111 GLU A O 1
ATOM 906 N N . PRO A 1 112 ? 8.257 7.833 -8.936 1.00 95.94 112 PRO A N 1
ATOM 907 C CA . PRO A 1 112 ? 9.572 7.987 -9.551 1.00 95.94 112 PRO A CA 1
ATOM 908 C C . PRO A 1 112 ? 10.039 6.743 -10.320 1.00 95.94 112 PRO A C 1
ATOM 910 O O . PRO A 1 112 ? 10.771 6.881 -11.302 1.00 95.94 112 PRO A O 1
ATOM 913 N N . ALA A 1 113 ? 9.579 5.539 -9.949 1.00 95.06 113 ALA A N 1
ATOM 914 C CA . ALA A 1 113 ? 9.932 4.294 -10.634 1.00 95.06 113 ALA A CA 1
ATOM 915 C C . ALA A 1 113 ? 9.482 4.269 -12.106 1.00 95.06 113 ALA A C 1
ATOM 917 O O . ALA A 1 113 ? 10.100 3.589 -12.925 1.00 95.06 113 ALA A O 1
ATOM 918 N N . LEU A 1 114 ? 8.458 5.046 -12.479 1.00 93.69 114 LEU A N 1
ATOM 919 C CA . LEU A 1 114 ? 8.020 5.182 -13.873 1.00 93.69 114 LEU A CA 1
ATOM 920 C C . LEU A 1 114 ? 9.051 5.924 -14.739 1.00 93.69 114 LEU A C 1
ATOM 922 O O . LEU A 1 114 ? 9.178 5.651 -15.939 1.00 93.69 114 LEU A O 1
ATOM 926 N N . SER A 1 115 ? 9.816 6.832 -14.134 1.00 94.81 115 SER A N 1
ATOM 927 C CA . SER A 1 115 ? 10.803 7.675 -14.817 1.00 94.81 115 SER A CA 1
ATOM 928 C C . SER A 1 115 ? 12.200 7.052 -14.854 1.00 94.81 115 SER A C 1
ATOM 930 O O . SER A 1 115 ? 12.996 7.399 -15.725 1.00 94.81 115 SER A O 1
ATOM 932 N N . ILE A 1 116 ? 12.497 6.096 -13.968 1.00 95.06 116 ILE A N 1
ATOM 933 C CA . ILE A 1 116 ? 13.779 5.379 -13.950 1.00 95.06 116 ILE A CA 1
ATOM 934 C C . ILE A 1 116 ? 13.971 4.601 -15.269 1.00 95.06 116 ILE A C 1
ATOM 936 O O . ILE A 1 116 ? 13.041 3.984 -15.800 1.00 95.06 116 ILE A O 1
ATOM 940 N N . LEU A 1 117 ? 15.180 4.675 -15.835 1.00 92.38 117 LEU A N 1
ATOM 941 C CA . LEU A 1 117 ? 15.553 3.974 -17.072 1.00 92.38 117 LEU A CA 1
ATOM 942 C C . LEU A 1 117 ? 15.993 2.532 -16.807 1.00 92.38 117 LEU A C 1
ATOM 944 O O . LEU A 1 117 ? 15.654 1.636 -17.573 1.00 92.38 117 LEU A O 1
ATOM 948 N N . GLU A 1 118 ? 16.737 2.310 -15.723 1.00 94.75 118 GLU A N 1
ATOM 949 C CA . GLU A 1 118 ? 17.196 0.981 -15.332 1.00 94.75 118 GLU A CA 1
ATOM 950 C C . GLU A 1 118 ? 16.048 0.171 -14.715 1.00 94.75 118 GLU A C 1
ATOM 952 O O . GLU A 1 118 ? 15.567 0.464 -13.621 1.00 94.75 118 GLU A O 1
ATOM 957 N N . GLU A 1 119 ? 15.627 -0.885 -15.410 1.00 92.81 119 GLU A N 1
ATOM 958 C CA . GLU A 1 119 ? 14.491 -1.722 -15.012 1.00 92.81 119 GLU A CA 1
ATOM 959 C C . GLU A 1 119 ? 14.661 -2.335 -13.618 1.00 92.81 119 GLU A C 1
ATOM 961 O O . GLU A 1 119 ? 13.731 -2.334 -12.815 1.00 92.81 119 GLU A O 1
ATOM 966 N N . LYS A 1 120 ? 15.873 -2.797 -13.296 1.00 94.56 120 LYS A N 1
ATOM 967 C CA . LYS A 1 120 ? 16.185 -3.391 -11.994 1.00 94.56 120 LYS A CA 1
ATOM 968 C C . LYS A 1 120 ? 16.032 -2.383 -10.855 1.00 94.56 120 LYS A C 1
ATOM 970 O O . LYS A 1 120 ? 15.458 -2.720 -9.824 1.00 94.56 120 LYS A O 1
ATOM 975 N N . ALA A 1 121 ? 16.506 -1.153 -11.044 1.00 96.12 121 ALA A N 1
ATOM 976 C CA . ALA A 1 121 ? 16.367 -0.090 -10.052 1.00 96.12 121 ALA A CA 1
ATOM 977 C C . ALA A 1 121 ? 14.896 0.340 -9.887 1.00 96.12 121 ALA A C 1
ATOM 979 O O . ALA A 1 121 ? 14.425 0.533 -8.767 1.00 96.12 121 ALA A O 1
ATOM 980 N N . ALA A 1 122 ? 14.140 0.415 -10.989 1.00 96.12 122 ALA A N 1
ATOM 981 C CA . ALA A 1 122 ? 12.702 0.683 -10.950 1.00 96.12 122 ALA A CA 1
ATOM 982 C C . ALA A 1 122 ? 11.928 -0.420 -10.204 1.00 96.12 122 ALA A C 1
ATOM 984 O O . ALA A 1 122 ? 11.079 -0.122 -9.364 1.00 96.12 122 ALA A O 1
ATOM 985 N N . HIS A 1 123 ? 12.247 -1.691 -10.471 1.00 97.00 123 HIS A N 1
ATOM 986 C CA . HIS A 1 123 ? 11.643 -2.842 -9.795 1.00 97.00 123 HIS A CA 1
ATOM 987 C C . HIS A 1 123 ? 11.975 -2.879 -8.301 1.00 97.00 123 HIS A C 1
ATOM 989 O O . HIS A 1 123 ? 11.113 -3.225 -7.496 1.00 97.00 123 HIS A O 1
ATOM 995 N N . GLN A 1 124 ? 13.184 -2.478 -7.905 1.00 97.69 124 GLN A N 1
ATOM 996 C CA . GLN A 1 124 ? 13.565 -2.379 -6.494 1.00 97.69 124 GLN A CA 1
ATOM 997 C C . GLN A 1 124 ? 12.715 -1.351 -5.739 1.00 97.69 124 GLN A C 1
ATOM 999 O O . GLN A 1 124 ? 12.167 -1.687 -4.691 1.00 97.69 124 GLN A O 1
ATOM 1004 N N . LEU A 1 125 ? 12.549 -0.140 -6.289 1.00 97.44 125 LEU A N 1
ATOM 1005 C CA . LEU A 1 125 ? 11.686 0.889 -5.696 1.00 97.44 125 LEU A CA 1
ATOM 1006 C C . LEU A 1 125 ? 10.216 0.443 -5.659 1.00 97.44 125 LEU A C 1
ATOM 1008 O O . LEU A 1 125 ? 9.517 0.639 -4.666 1.00 97.44 125 LEU A O 1
ATOM 1012 N N . TYR A 1 126 ? 9.748 -0.211 -6.724 1.00 97.19 126 TYR A N 1
ATOM 1013 C CA . TYR A 1 126 ? 8.430 -0.836 -6.733 1.00 97.19 126 TYR A CA 1
ATOM 1014 C C . TYR A 1 126 ? 8.278 -1.858 -5.602 1.00 97.19 126 TYR A C 1
ATOM 1016 O O . TYR A 1 126 ? 7.302 -1.802 -4.860 1.00 97.19 126 TYR A O 1
ATOM 1024 N N . SER A 1 127 ? 9.245 -2.762 -5.447 1.00 96.94 127 SER A N 1
ATOM 1025 C CA . SER A 1 127 ? 9.187 -3.853 -4.471 1.00 96.94 127 SER A CA 1
ATOM 1026 C C . SER A 1 127 ? 9.171 -3.333 -3.034 1.00 96.94 127 SER A C 1
ATOM 1028 O O . SER A 1 127 ? 8.469 -3.888 -2.192 1.00 96.94 127 SER A O 1
ATOM 1030 N N . SER A 1 128 ? 9.897 -2.247 -2.741 1.00 97.38 128 SER A N 1
ATOM 1031 C CA . SER A 1 128 ? 9.860 -1.637 -1.408 1.00 97.38 128 SER A CA 1
ATOM 1032 C C . SER A 1 128 ? 8.495 -1.037 -1.078 1.00 97.38 128 SER A C 1
ATOM 1034 O O . SER A 1 128 ? 8.033 -1.168 0.053 1.00 97.38 128 SER A O 1
ATOM 1036 N N . VAL A 1 129 ? 7.831 -0.401 -2.049 1.00 97.56 129 VAL A N 1
ATOM 1037 C CA . VAL A 1 129 ? 6.478 0.146 -1.847 1.00 97.56 129 VAL A CA 1
ATOM 1038 C C . VAL A 1 129 ? 5.431 -0.969 -1.830 1.00 97.56 129 VAL A C 1
ATOM 1040 O O . VAL A 1 129 ? 4.527 -0.932 -1.000 1.00 97.56 129 VAL A O 1
ATOM 1043 N N . GLU A 1 130 ? 5.574 -1.997 -2.671 1.00 97.06 130 GLU A N 1
ATOM 1044 C CA . GLU A 1 130 ? 4.713 -3.186 -2.656 1.00 97.06 130 GLU A CA 1
ATOM 1045 C C . GLU A 1 130 ? 4.690 -3.822 -1.264 1.00 97.06 130 GLU A C 1
ATOM 1047 O O . GLU A 1 130 ? 3.612 -4.100 -0.747 1.00 97.06 130 GLU A O 1
ATOM 1052 N N . GLU A 1 131 ? 5.846 -3.994 -0.622 1.00 97.56 131 GLU A N 1
ATOM 1053 C CA . GLU A 1 131 ? 5.912 -4.570 0.723 1.00 97.56 131 GLU A CA 1
ATOM 1054 C C . GLU A 1 131 ? 5.183 -3.699 1.764 1.00 97.56 131 GLU A C 1
ATOM 1056 O O . GLU A 1 131 ? 4.449 -4.228 2.598 1.00 97.56 131 GLU A O 1
ATOM 1061 N N . LYS A 1 132 ? 5.274 -2.361 1.672 1.00 97.62 132 LYS A N 1
ATOM 1062 C CA . LYS A 1 132 ? 4.478 -1.452 2.524 1.00 97.62 132 LYS A CA 1
ATOM 1063 C C . LYS A 1 132 ? 2.979 -1.630 2.296 1.00 97.62 132 LYS A C 1
ATOM 1065 O O . LYS A 1 132 ? 2.224 -1.704 3.261 1.00 97.62 132 LYS A O 1
ATOM 1070 N N . VAL A 1 133 ? 2.546 -1.726 1.038 1.00 97.62 133 VAL A N 1
ATOM 1071 C CA . VAL A 1 133 ? 1.134 -1.946 0.696 1.00 97.62 133 VAL A CA 1
ATOM 1072 C C . VAL A 1 133 ? 0.639 -3.284 1.237 1.00 97.62 133 VAL A C 1
ATOM 1074 O O . VAL A 1 133 ? -0.458 -3.349 1.783 1.00 97.62 133 VAL A O 1
ATOM 1077 N N . ARG A 1 134 ? 1.437 -4.351 1.135 1.00 96.69 134 ARG A N 1
ATOM 1078 C CA . ARG A 1 134 ? 1.065 -5.662 1.689 1.00 96.69 134 ARG A CA 1
ATOM 1079 C C . ARG A 1 134 ? 0.849 -5.588 3.196 1.00 96.69 134 ARG A C 1
ATOM 1081 O O . ARG A 1 134 ? -0.201 -6.011 3.670 1.00 96.69 134 ARG A O 1
ATOM 1088 N N . ARG A 1 135 ? 1.789 -4.974 3.919 1.00 97.50 135 ARG A N 1
ATOM 1089 C CA . ARG A 1 135 ? 1.655 -4.738 5.362 1.00 97.50 135 ARG A CA 1
ATOM 1090 C C . ARG A 1 135 ? 0.423 -3.896 5.685 1.00 97.50 135 ARG A C 1
ATOM 1092 O O . ARG A 1 135 ? -0.310 -4.224 6.604 1.00 97.50 135 ARG A O 1
ATOM 1099 N N . ALA A 1 136 ? 0.145 -2.853 4.907 1.00 97.44 136 ALA A N 1
ATOM 1100 C CA . ALA A 1 136 ? -1.051 -2.030 5.078 1.00 97.44 136 ALA A CA 1
ATOM 1101 C C . ALA A 1 136 ? -2.354 -2.841 4.924 1.00 97.44 136 ALA A C 1
ATOM 1103 O O . ALA A 1 136 ? -3.261 -2.689 5.739 1.00 97.44 136 ALA A O 1
ATOM 1104 N N . VAL A 1 137 ? -2.433 -3.735 3.932 1.00 96.00 137 VAL A N 1
ATOM 1105 C CA . VAL A 1 137 ? -3.580 -4.644 3.740 1.00 96.00 137 VAL A CA 1
ATOM 1106 C C . VAL A 1 137 ? -3.733 -5.594 4.934 1.00 96.00 137 VAL A C 1
ATOM 1108 O O . VAL A 1 137 ? -4.839 -5.802 5.425 1.00 96.00 137 VAL A O 1
ATOM 1111 N N . GLU A 1 138 ? -2.633 -6.171 5.420 1.00 95.94 138 GLU A N 1
ATOM 1112 C CA . GLU A 1 138 ? -2.640 -7.080 6.575 1.00 95.94 138 GLU A CA 1
ATOM 1113 C C . GLU A 1 138 ? -3.082 -6.368 7.859 1.00 95.94 138 GLU A C 1
ATOM 1115 O O . GLU A 1 138 ? -3.947 -6.874 8.574 1.00 95.94 138 GLU A O 1
ATOM 1120 N N . LEU A 1 139 ? -2.561 -5.164 8.109 1.00 96.44 139 LEU A N 1
ATOM 1121 C CA . LEU A 1 139 ? -2.955 -4.332 9.245 1.00 96.44 139 LEU A CA 1
ATOM 1122 C C . LEU A 1 139 ? -4.423 -3.903 9.162 1.00 96.44 139 LEU A C 1
ATOM 1124 O O . LEU A 1 139 ? -5.094 -3.874 10.189 1.00 96.44 139 LEU A O 1
ATOM 1128 N N . GLU A 1 140 ? -4.945 -3.602 7.968 1.00 94.38 140 GLU A N 1
ATOM 1129 C CA . GLU A 1 140 ? -6.368 -3.286 7.801 1.00 94.38 140 GLU A CA 1
ATOM 1130 C C . GLU A 1 140 ? -7.255 -4.497 8.111 1.00 94.38 140 GLU A C 1
ATOM 1132 O O . GLU A 1 140 ? -8.247 -4.359 8.826 1.00 94.38 140 GLU A O 1
ATOM 1137 N N . ASN A 1 141 ? -6.881 -5.689 7.639 1.00 93.12 141 ASN A N 1
ATOM 1138 C CA . ASN A 1 141 ? -7.615 -6.917 7.948 1.00 93.12 141 ASN A CA 1
ATOM 1139 C C . ASN A 1 141 ? -7.592 -7.233 9.450 1.00 93.12 141 ASN A C 1
ATOM 1141 O O . ASN A 1 141 ? -8.615 -7.628 10.008 1.00 93.12 141 ASN A O 1
ATOM 1145 N N . HIS A 1 142 ? -6.446 -7.037 10.109 1.00 93.94 142 HIS A N 1
ATOM 1146 C CA . HIS A 1 142 ? -6.336 -7.223 11.553 1.00 93.94 142 HIS A CA 1
ATOM 1147 C C . HIS A 1 142 ? -7.208 -6.211 12.305 1.00 93.94 142 HIS A C 1
ATOM 1149 O O . HIS A 1 142 ? -8.009 -6.611 13.146 1.00 93.94 142 HIS A O 1
ATOM 1155 N N . LEU A 1 143 ? -7.130 -4.926 11.943 1.00 93.19 143 LEU A N 1
ATOM 1156 C CA . LEU A 1 143 ? -7.983 -3.875 12.503 1.00 93.19 143 LEU A CA 1
ATOM 1157 C C . LEU A 1 143 ? -9.466 -4.189 12.374 1.00 93.19 143 LEU A C 1
ATOM 1159 O O . LEU A 1 143 ? -10.234 -3.870 13.275 1.00 93.19 143 LEU A O 1
ATOM 1163 N N . GLU A 1 144 ? -9.878 -4.784 11.257 1.00 91.31 144 GLU A N 1
ATOM 1164 C CA . GLU A 1 144 ? -11.279 -5.120 11.062 1.00 91.31 144 GLU A CA 1
ATOM 1165 C C . GLU A 1 144 ? -11.738 -6.256 11.968 1.00 91.31 144 GLU A C 1
ATOM 1167 O O . GLU A 1 144 ? -12.811 -6.162 12.569 1.00 91.31 144 GLU A O 1
ATOM 1172 N N . ALA A 1 145 ? -10.897 -7.277 12.139 1.00 91.81 145 ALA A N 1
ATOM 1173 C CA . ALA A 1 145 ? -11.178 -8.406 13.017 1.00 91.81 145 ALA A CA 1
ATOM 1174 C C . ALA A 1 145 ? -11.373 -7.988 14.485 1.00 91.81 145 ALA A C 1
ATOM 1176 O O . ALA A 1 145 ? -12.182 -8.592 15.186 1.00 91.81 145 ALA A O 1
ATOM 1177 N N . ILE A 1 146 ? -10.670 -6.945 14.938 1.00 91.94 146 ILE A N 1
ATOM 1178 C CA . ILE A 1 146 ? -10.762 -6.426 16.313 1.00 91.94 146 ILE A CA 1
ATOM 1179 C C . ILE A 1 146 ? -11.447 -5.056 16.399 1.0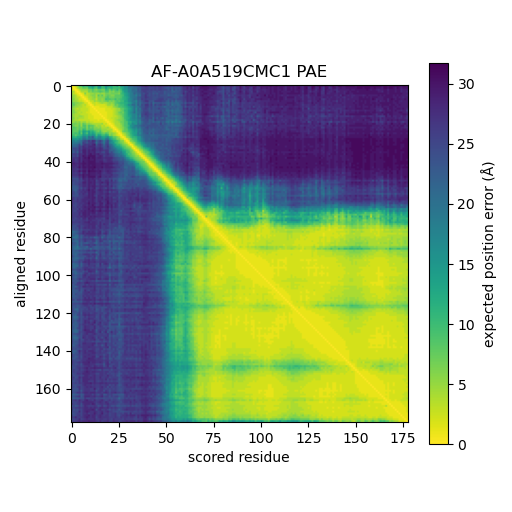0 91.94 146 ILE A C 1
ATOM 1181 O O . ILE A 1 146 ? -11.352 -4.357 17.402 1.00 91.94 146 ILE A O 1
ATOM 1185 N N . SER A 1 147 ? -12.185 -4.659 15.362 1.00 90.00 147 SER A N 1
ATOM 1186 C CA . SER A 1 147 ? -12.815 -3.333 15.280 1.00 90.00 147 SER A CA 1
ATOM 1187 C C . SER A 1 147 ? -13.760 -3.021 16.448 1.00 90.00 147 SER A C 1
ATOM 1189 O O . SER A 1 147 ? -13.913 -1.860 16.818 1.00 90.00 147 SER A O 1
ATOM 1191 N N . GLN A 1 148 ? -14.357 -4.047 17.064 1.00 90.00 148 GLN A N 1
ATOM 1192 C CA . GLN 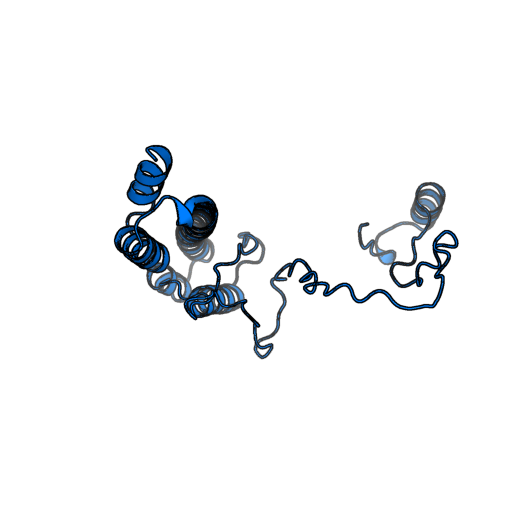A 1 148 ? -15.273 -3.914 18.200 1.00 90.00 148 GLN A CA 1
ATOM 1193 C C . GLN A 1 148 ? -14.577 -3.597 19.534 1.00 90.00 148 GLN A C 1
ATOM 1195 O O . GLN A 1 148 ? -15.230 -3.085 20.443 1.00 90.00 148 GLN A O 1
ATOM 1200 N N . SER A 1 149 ? -13.282 -3.904 19.679 1.00 89.88 149 SER A N 1
ATOM 1201 C CA . SER A 1 149 ? -12.518 -3.641 20.909 1.00 89.88 149 SER A CA 1
ATOM 1202 C C . SER A 1 149 ? -11.776 -2.302 20.888 1.00 89.88 149 SER A C 1
ATOM 1204 O O . SER A 1 149 ? -11.203 -1.908 21.902 1.00 89.88 149 SER A O 1
ATOM 1206 N N . ILE A 1 150 ? -11.804 -1.586 19.760 1.00 91.69 150 ILE A N 1
ATOM 1207 C CA . ILE A 1 150 ? -11.070 -0.338 19.538 1.00 91.69 150 ILE A CA 1
ATOM 1208 C C . ILE A 1 150 ? -12.046 0.841 19.489 1.00 91.69 150 ILE A C 1
ATOM 1210 O O . ILE A 1 150 ? -13.154 0.736 18.960 1.00 91.69 150 ILE A O 1
ATOM 1214 N N . SER A 1 151 ? -11.641 2.005 20.006 1.00 93.69 151 SER A N 1
ATOM 1215 C CA . SER A 1 151 ? -12.463 3.210 19.877 1.00 93.69 151 SER A CA 1
ATOM 1216 C C . SER A 1 151 ? -12.557 3.684 18.419 1.00 93.69 151 SER A C 1
ATOM 1218 O O . SER A 1 151 ? -11.593 3.623 17.652 1.00 93.69 151 SER A O 1
ATOM 1220 N N . ALA A 1 152 ? -13.700 4.260 18.033 1.00 90.69 152 ALA A N 1
ATOM 1221 C CA . ALA A 1 152 ? -13.900 4.786 16.677 1.00 90.69 152 ALA A CA 1
ATOM 1222 C C . ALA A 1 152 ? -12.827 5.817 16.263 1.00 90.69 152 ALA A C 1
ATOM 1224 O O . ALA A 1 152 ? -12.427 5.882 15.099 1.00 90.69 152 ALA A O 1
ATOM 1225 N N . THR A 1 153 ? -12.325 6.607 17.217 1.00 93.06 153 THR A N 1
ATOM 1226 C CA . THR A 1 153 ? -11.262 7.598 17.004 1.00 93.06 153 THR A CA 1
ATOM 1227 C C . THR A 1 153 ? -9.910 6.967 16.681 1.00 93.06 153 THR A C 1
ATOM 1229 O O . THR A 1 153 ? -9.238 7.403 15.741 1.00 93.06 153 THR A O 1
ATOM 1232 N N . GLU A 1 154 ? -9.510 5.935 17.425 1.00 93.88 154 GLU A N 1
ATOM 1233 C CA . GLU A 1 154 ? -8.242 5.229 17.200 1.00 93.88 154 GLU A CA 1
ATOM 1234 C C . GLU A 1 154 ? -8.277 4.482 15.873 1.00 93.88 154 GLU A C 1
ATOM 1236 O O . GLU A 1 154 ? -7.359 4.598 15.066 1.00 93.88 154 GLU A O 1
ATOM 1241 N N . LEU A 1 155 ? -9.389 3.806 15.602 1.00 93.38 155 LEU A N 1
ATOM 1242 C CA . LEU A 1 155 ? -9.630 3.078 14.366 1.00 93.38 155 LEU A CA 1
ATOM 1243 C C . LEU A 1 155 ? -9.605 4.011 13.143 1.00 93.38 155 LEU A C 1
ATOM 1245 O O . LEU A 1 155 ? -8.948 3.700 12.149 1.00 93.38 155 LEU A O 1
ATOM 1249 N N . THR A 1 156 ? -10.227 5.192 13.221 1.00 92.69 156 THR A N 1
ATOM 1250 C CA . THR A 1 156 ? -10.175 6.190 12.134 1.00 92.69 156 THR A CA 1
ATOM 1251 C C . THR A 1 156 ? -8.745 6.680 11.896 1.00 92.69 156 THR A C 1
ATOM 1253 O O . THR A 1 156 ? -8.293 6.769 10.752 1.00 92.69 156 THR A O 1
ATOM 1256 N N . THR A 1 157 ? -8.005 6.949 12.973 1.00 94.75 157 THR A N 1
ATOM 1257 C CA . THR A 1 157 ? -6.613 7.416 12.901 1.00 94.75 157 THR A CA 1
ATOM 1258 C C . THR A 1 157 ? -5.695 6.345 12.312 1.00 94.75 157 THR A C 1
ATOM 1260 O O . THR A 1 157 ? -4.902 6.634 11.414 1.00 94.75 157 THR A O 1
ATOM 1263 N N . ALA A 1 158 ? -5.822 5.097 12.768 1.00 95.31 158 ALA A N 1
ATOM 1264 C CA . ALA A 1 158 ? -5.040 3.973 12.271 1.00 95.31 158 ALA A CA 1
ATOM 1265 C C . ALA A 1 158 ? -5.312 3.725 10.782 1.00 95.31 158 ALA A C 1
ATOM 1267 O O . ALA A 1 158 ? -4.370 3.620 9.997 1.00 95.31 158 ALA A O 1
ATOM 1268 N N . ARG A 1 159 ? -6.583 3.739 10.359 1.00 94.50 159 ARG A N 1
ATOM 1269 C CA . ARG A 1 159 ? -6.953 3.602 8.942 1.00 94.50 159 ARG A CA 1
ATOM 1270 C C . ARG A 1 159 ? -6.369 4.706 8.082 1.00 94.50 159 ARG A C 1
ATOM 1272 O O . ARG A 1 159 ? -5.808 4.414 7.032 1.00 94.50 159 ARG A O 1
ATOM 1279 N N . PHE A 1 160 ? -6.453 5.959 8.520 1.00 95.44 160 PHE A N 1
ATOM 1280 C CA . PHE A 1 160 ? -5.869 7.071 7.775 1.00 95.44 160 PHE A CA 1
ATOM 1281 C C . PHE A 1 160 ? -4.361 6.873 7.553 1.00 95.44 160 PHE A C 1
ATOM 1283 O O . PHE A 1 160 ? -3.869 7.003 6.432 1.00 95.44 160 PHE A O 1
ATOM 1290 N N . ARG A 1 161 ? -3.631 6.476 8.600 1.00 96.88 161 ARG A N 1
ATOM 1291 C CA . ARG A 1 161 ? -2.189 6.200 8.519 1.00 96.88 161 ARG A CA 1
ATOM 1292 C C . ARG A 1 161 ? -1.860 5.014 7.607 1.00 96.88 161 ARG A C 1
ATOM 1294 O O . ARG A 1 161 ? -0.934 5.116 6.803 1.00 96.88 161 ARG A O 1
ATOM 1301 N N . ILE A 1 162 ? -2.645 3.935 7.677 1.00 96.94 162 ILE A N 1
ATOM 1302 C CA . ILE A 1 162 ? -2.548 2.777 6.772 1.00 96.94 162 ILE A CA 1
ATOM 1303 C C . ILE A 1 162 ? -2.727 3.216 5.318 1.00 96.94 162 ILE A C 1
ATOM 1305 O O . ILE A 1 162 ? -1.920 2.846 4.469 1.00 96.94 162 ILE A O 1
ATOM 1309 N N . ARG A 1 163 ? -3.729 4.056 5.028 1.00 95.94 163 ARG A N 1
ATOM 1310 C CA . ARG A 1 163 ? -3.980 4.574 3.672 1.00 95.94 163 ARG A CA 1
ATOM 1311 C C . ARG A 1 163 ? -2.832 5.435 3.158 1.00 95.94 163 ARG A C 1
ATOM 1313 O O . ARG A 1 163 ? -2.535 5.402 1.972 1.00 95.94 163 ARG A O 1
ATOM 1320 N N . GLN A 1 164 ? -2.161 6.159 4.047 1.00 96.81 164 GLN A N 1
ATOM 1321 C CA . GLN A 1 164 ? -0.973 6.955 3.736 1.00 96.81 164 GLN A CA 1
ATOM 1322 C C . GLN A 1 164 ? 0.327 6.129 3.688 1.00 96.81 164 GLN A C 1
ATOM 1324 O O . GLN A 1 164 ? 1.379 6.684 3.393 1.00 96.81 164 GLN A O 1
ATOM 1329 N N . LEU A 1 165 ? 0.289 4.827 4.006 1.00 96.88 165 LEU A N 1
ATOM 1330 C CA . LEU A 1 165 ? 1.469 3.958 4.144 1.00 96.88 165 LEU A CA 1
ATOM 1331 C C . LEU A 1 165 ? 2.512 4.486 5.151 1.00 96.88 165 LEU A C 1
ATOM 1333 O O . LEU A 1 165 ? 3.714 4.251 5.002 1.00 96.88 165 LEU A O 1
ATOM 1337 N N . THR A 1 166 ? 2.067 5.189 6.198 1.00 95.88 166 THR A N 1
ATOM 1338 C CA . THR A 1 166 ? 2.954 5.835 7.181 1.00 95.88 166 THR A CA 1
ATOM 1339 C C . THR A 1 166 ? 2.827 5.223 8.570 1.00 95.88 166 THR A C 1
ATOM 1341 O O . THR A 1 166 ? 1.735 4.943 9.057 1.00 95.88 166 THR A O 1
ATOM 1344 N N . GLY A 1 167 ? 3.970 5.043 9.244 1.00 94.38 167 GLY A N 1
ATOM 1345 C CA . GLY A 1 167 ? 4.019 4.551 10.623 1.00 94.38 167 GLY A CA 1
ATOM 1346 C C . GLY A 1 167 ? 3.394 3.170 10.828 1.00 94.38 167 GLY A C 1
ATOM 1347 O O . GLY A 1 167 ? 2.842 2.899 11.890 1.00 94.38 167 GLY A O 1
ATOM 1348 N N . LEU A 1 168 ? 3.480 2.306 9.813 1.00 96.75 168 LEU A N 1
ATOM 1349 C CA . LEU A 1 168 ? 2.940 0.946 9.854 1.00 96.75 168 LEU A CA 1
ATOM 1350 C C . LEU A 1 168 ? 3.546 0.126 11.006 1.00 96.75 168 LEU A C 1
ATOM 1352 O O . LEU A 1 168 ? 2.821 -0.604 11.668 1.00 96.75 168 LEU A O 1
ATOM 1356 N N . ASP A 1 169 ? 4.838 0.313 11.303 1.00 97.19 169 ASP A N 1
ATOM 1357 C CA . ASP A 1 169 ? 5.523 -0.361 12.419 1.00 97.19 169 ASP A CA 1
ATOM 1358 C C . ASP A 1 169 ? 4.927 -0.001 13.787 1.00 97.19 169 ASP A C 1
ATOM 1360 O O . ASP A 1 169 ? 4.900 -0.824 14.698 1.00 97.19 169 ASP A O 1
ATOM 1364 N N . GLU A 1 170 ? 4.474 1.241 13.954 1.00 96.50 170 GLU A N 1
ATOM 1365 C CA . GLU A 1 170 ? 3.861 1.699 15.203 1.00 96.50 170 GLU A CA 1
ATOM 1366 C C . GLU A 1 170 ? 2.454 1.128 15.356 1.00 96.50 170 GLU A C 1
ATOM 1368 O O . GLU A 1 170 ? 2.090 0.695 16.443 1.00 96.50 170 GLU A O 1
ATOM 1373 N N . ILE A 1 171 ? 1.686 1.093 14.262 1.00 95.75 171 ILE A N 1
ATOM 1374 C CA . ILE A 1 171 ? 0.341 0.507 14.243 1.00 95.75 171 ILE A CA 1
ATOM 1375 C C . ILE A 1 171 ? 0.419 -0.988 14.537 1.00 95.75 171 ILE A C 1
ATOM 1377 O O . ILE A 1 171 ? -0.347 -1.486 15.348 1.00 95.75 171 ILE A O 1
ATOM 1381 N N . GLU A 1 172 ? 1.364 -1.693 13.919 1.00 95.50 172 GLU A N 1
ATOM 1382 C CA . GLU A 1 172 ? 1.577 -3.120 14.152 1.00 95.50 172 GLU A CA 1
ATOM 1383 C C . GLU A 1 172 ? 1.899 -3.413 15.619 1.00 95.50 172 GLU A C 1
ATOM 1385 O O . GLU A 1 172 ? 1.277 -4.283 16.219 1.00 95.50 172 GLU A O 1
ATOM 1390 N N . LYS 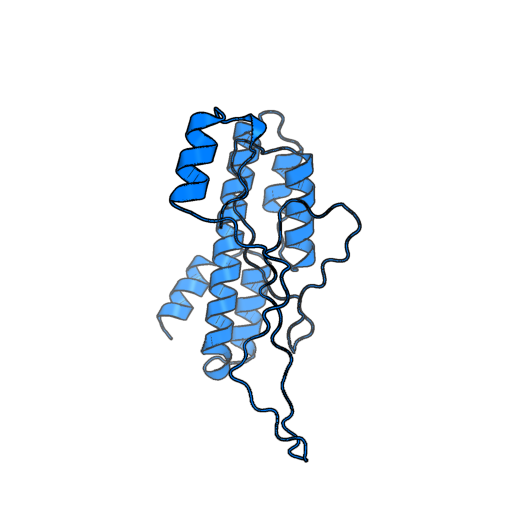A 1 173 ? 2.818 -2.650 16.224 1.00 96.19 173 LYS A N 1
ATOM 1391 C CA . LYS A 1 173 ? 3.141 -2.790 17.652 1.00 96.19 173 LYS A CA 1
ATOM 1392 C C . LYS A 1 173 ? 1.937 -2.517 18.541 1.00 96.19 173 LYS A C 1
ATOM 1394 O O . LYS A 1 173 ? 1.657 -3.312 19.426 1.00 96.19 173 LYS A O 1
ATOM 1399 N N . TRP A 1 174 ? 1.220 -1.430 18.279 1.00 94.50 174 TRP A N 1
ATOM 1400 C CA . TRP A 1 174 ? 0.015 -1.085 19.026 1.00 94.50 174 TRP A CA 1
ATOM 1401 C C . TRP A 1 174 ? -1.052 -2.186 18.932 1.00 94.50 174 TRP A C 1
ATOM 1403 O O . TRP A 1 174 ? -1.636 -2.544 19.947 1.00 94.50 174 TRP A O 1
ATOM 1413 N N . LEU A 1 175 ? -1.251 -2.789 17.754 1.00 93.12 175 LEU A N 1
ATOM 1414 C CA . LEU A 1 175 ? -2.180 -3.912 17.574 1.00 93.12 175 LEU A CA 1
ATOM 1415 C C . LEU A 1 175 ? -1.746 -5.190 18.305 1.00 93.12 175 LEU A C 1
ATOM 1417 O O . LEU A 1 175 ? -2.602 -5.989 18.659 1.00 93.12 175 LEU A O 1
ATOM 1421 N N . LEU A 1 176 ? -0.445 -5.405 18.512 1.00 91.88 176 LEU A N 1
ATOM 1422 C CA . LEU A 1 176 ? 0.075 -6.550 19.274 1.00 91.88 176 LEU A CA 1
ATOM 1423 C C . LEU A 1 176 ? -0.051 -6.372 20.795 1.00 91.88 176 LEU A C 1
ATOM 1425 O O . LEU A 1 176 ? 0.077 -7.351 21.529 1.00 91.88 176 LEU A O 1
ATOM 1429 N N . GLU A 1 177 ? -0.237 -5.139 21.266 1.00 91.44 177 GLU A N 1
ATOM 1430 C CA . GLU A 1 177 ? -0.372 -4.802 22.689 1.00 91.44 177 GLU A CA 1
ATOM 1431 C C . GLU A 1 177 ? -1.833 -4.809 23.180 1.00 91.44 177 GLU A C 1
ATOM 1433 O O . GLU A 1 177 ? -2.056 -4.748 24.392 1.00 91.44 177 GLU A O 1
ATOM 1438 N N . LEU A 1 178 ? -2.801 -4.878 22.258 1.00 85.38 178 LEU A N 1
ATOM 1439 C CA . LEU A 1 178 ? -4.244 -4.964 22.523 1.00 85.38 178 LEU A CA 1
ATOM 1440 C C . LEU A 1 178 ? -4.690 -6.393 22.862 1.00 85.38 178 LEU A C 1
ATOM 1442 O O . LEU A 1 178 ? -5.555 -6.518 23.761 1.00 85.38 178 LEU A O 1
#

=== Feature glossary ===
The record interleaves many kinds of information about one protein. Here is each kind framed as the question it answers.

Q: What are the backbone torsion angles?
A: φ (phi) and ψ (psi) are the two rotatable backbone dihedrals per residue: φ is the C(i-1)–N–Cα–C torsion, ψ is the N–Cα–C–N(i+1) torsion, both in degrees on (−180°, 180°]. α-helical residues cluster near (−60°, −45°); β-strand residues near (−120°, +130°). A Ramachandran plot is simply a scatter of (φ, ψ) for every residue.

Q: What is the amino-acid chain?
A: This is the polypeptide sequence — one letter per residue, N-terminus first. Length ranges from a few dozen residues for small domains to over a thousand for large multi-domain proteins.

Q: How mobile is each atom in the crystal?
A: For experimental (PDB) structures, the B-factor (temperature factor) quantifies the positional spread of each atom in the crystal — a combination of thermal vibration and static disorder — in units of Å². High B-factors mark flexible loops or poorly resolved regions; low B-factors mark the rigid, well-ordered core.

Q: Are the domains correctly placed relative to each other?
A: Predicted Aligned Error (PAE) is an AlphaFold confidence matrix: entry (i, j) is the expected error in the position of residue j, in ångströms, when the prediction is superimposed on the true structure at residue i. Low PAE within a block of residues means that block is internally rigid and well-predicted; high PAE between two blocks means their relative placement is uncertain even if each block individually is confident.

Q: How confident is the AlphaFold model at each residue?
A: pLDDT is the predicted lDDT-Cα score: AlphaFold's confidence that the local environment of each residue (all inter-atomic distances within 15 Å) is correctly placed. It is a per-residue number between 0 and 100, with higher meaning more reliable.

Q: What family and function is it annotated with?
A: Functional annotations link the protein to curated databases. InterPro entries identify conserved domains and families by matching the sequence against member-database signatures (Pfam, PROSITE, CDD, …). Gene Ontology (GO) terms describe molecular function, biological process, and cellular component in a controlled vocabulary. CATH places the structure in a hierarchical fold classification (Class/Architecture/Topology/Homologous-superfamily). The organism is the source species.

Q: How big and how compact is the whole molecule?
A: Three whole-structure scalars: the radius of gyration (RMS distance of Cα from centroid, in Å), the count of Cα–Cα contacts (pairs closer than 8 Å and separated by more than four residues in sequence — i.e. tertiary, not local, contacts), and the bounding-box dimensions. Together they distinguish compact globular folds from extended fibres or disordered chains.

Q: What known structures does this most resemble?
A: The Foldseek neighbor list gives the closest experimentally determined structures in the PDB, ranked by structural alignment. TM-score near 1 means near-identical fold; near 0.3 means only rough topology match. This is how one finds what a novel AlphaFold prediction most resembles in the solved-structure universe.

Q: Which residues are buried vs exposed?
A: SASA measures how much of the protein is reachable by solvent. It is computed by rolling a water-sized probe over the atomic surface and summing the exposed area (Å²). Per-residue SASA distinguishes core (buried, low SASA) from surface (exposed, high SASA) residues; total SASA is a whole-molecule size measure.

Q: Which residues are in helices, strands, or loops?
A: Eight-state secondary structure (DSSP): H is the canonical α-helix, G the tighter 3₁₀-helix, I the wider π-helix; E/B are β-structure, T and S are turns and bends, and '-' is everything else. DSSP derives these from the pattern of main-chain N–H···O=C hydrogen bonds, not from the sequence.

Q: Where is each backbone atom in 3D?
A: Structure coordinates are given as an mmCIF _atom_site loop: one row per atom with element, residue name, chain id, sequence number, and x/y/z position in Å. Only the four main-chain atoms per residue are included here; side chains are omitted to keep the record compact.

Q: What if only a Cα trace is available?
A: Three-state secondary structure (P-SEA) collapses the eight DSSP classes into helix (a), strand (b), and coil (c). P-SEA assigns these from Cα geometry alone — distances and angles — without requiring backbone oxygens, so it works on any Cα trace.

Q: What do the rendered images show?
A: The six renders are orthographic views along the three Cartesian axes in both directions. Representation (cartoon, sticks, or surface) and color scheme (sequence-rainbow or by-chain) vary across proteins so the training set covers all the common visualization conventions.

Q: What does the local fold look like, residue by residue?
A: Foldseek's 3Di representation compresses backbone geometry into a per-residue letter drawn from a learned twenty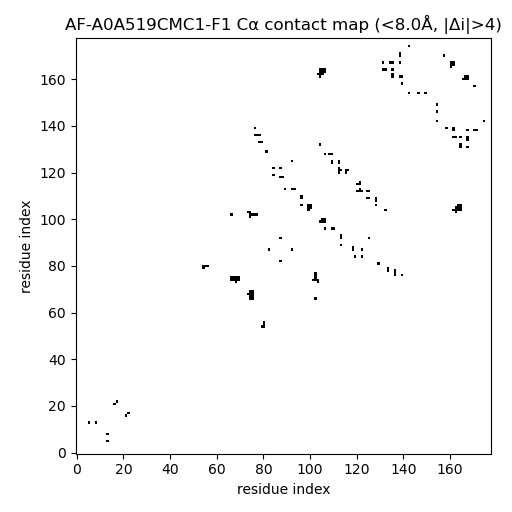-state alphabet. It captures the tertiary interaction pattern around each residue — which residues are packed against it in space, regardless of where they are in sequence.

Q: What do the diagnostic plots show?
A: The contact map is a binary N×N matrix image: pixel (i, j) is dark where Cα_i and Cα_j are within 8 Å and |i−j|>4. Because the |i−j|>4 filter removes local helical contacts, off-diagonal stripes parallel to the main diagonal indicate parallel β-sheets; stripes perpendicular to it indicate antiparallel β-sheets. The Ramachandran plot scatters every residue's (φ, ψ) pair against the sterically allowed regions. The PAE heatmap renders the predicted-aligned-error matrix.